Protein AF-A0A8R7K4L3-F1 (afdb_monomer_lite)

Radius of gyration: 19.84 Å; chains: 1; bounding box: 55×49×51 Å

pLDDT: mean 81.78, std 15.72, range [34.75, 96.62]

Foldseek 3Di:
DKDKDWDADPVVRDIDIDIEDAPPPADDQDPPDPDQDFPDKDAFADPFQWIWGDRLQGAIWIWRSPDPDIYTYGDGDLDHDPDPPDRSLFFKDWDQADRGKIKIKGWDFPPPPDGKIKIWIWIQHDDDPCSPVGDDIDTDFMAIQVLFQDDDPPDPHTRSQWDWGSWADDRHRFQWIWIWTDNDQADLKIWTWIARRVVNYTPDIDIDNCSNVHRGRDDPDHDDDDPPPPPDDDDD

Secondary structure (DSSP, 8-state):
-EEEEEEEETTTTEEEEEEEEB-TTS--S-TT-------EEEE--SSS-EEEEEETTTEEEEEETTSSSPPEEEE--SS--S---S-GGGTEEEEEEGGGEEEEEEEEE-TTTTT-EEEEEEEE---SS-TTSS---EEEEEEEGGG-----TT-SS-GGGSEEEEEEE-TTSSSEEEEEEESSTT-S--EEEEEETTTTEEEEEEE-TTGGG-SSS-------------------

Structure (mmCIF, N/CA/C/O backbone):
data_AF-A0A8R7K4L3-F1
#
_entry.id   AF-A0A8R7K4L3-F1
#
loop_
_atom_site.group_PDB
_atom_site.id
_atom_site.type_symbol
_atom_site.label_atom_id
_atom_site.label_alt_id
_atom_site.label_comp_id
_atom_site.label_asym_id
_atom_site.label_entity_id
_atom_site.label_seq_id
_atom_site.pdbx_PDB_ins_code
_atom_site.Cartn_x
_atom_site.Cartn_y
_atom_site.Cartn_z
_atom_site.occupancy
_atom_site.B_iso_or_equiv
_atom_site.auth_seq_id
_atom_site.auth_comp_id
_atom_site.auth_asym_id
_atom_site.auth_atom_id
_atom_site.pdbx_PDB_model_num
ATOM 1 N N . MET A 1 1 ? -5.293 14.140 21.298 1.00 66.56 1 MET A N 1
ATOM 2 C CA . MET A 1 1 ? -6.107 14.151 20.061 1.00 66.56 1 MET A CA 1
ATOM 3 C C . MET A 1 1 ? -7.235 13.156 20.262 1.00 66.56 1 MET A C 1
ATOM 5 O O . MET A 1 1 ? -6.932 12.026 20.629 1.00 66.56 1 MET A O 1
ATOM 9 N N . ALA A 1 2 ? -8.487 13.586 20.104 1.00 77.81 2 ALA A N 1
ATOM 10 C CA . ALA A 1 2 ? -9.666 12.743 20.296 1.00 77.81 2 ALA A CA 1
ATOM 11 C C . ALA A 1 2 ? -10.300 12.412 18.938 1.00 77.81 2 ALA A C 1
ATOM 13 O O . ALA A 1 2 ? -10.321 13.255 18.041 1.00 77.81 2 ALA A O 1
ATOM 14 N N . TYR A 1 3 ? -10.794 11.189 18.808 1.00 87.31 3 TYR A N 1
ATOM 15 C CA . TYR A 1 3 ? -11.473 10.646 17.638 1.00 87.31 3 TYR A CA 1
ATOM 16 C C . TYR A 1 3 ? -12.879 10.201 18.037 1.00 87.31 3 TYR A C 1
ATOM 18 O O . TYR A 1 3 ? -13.136 9.899 19.200 1.00 87.31 3 TYR A O 1
ATOM 26 N N . GLU A 1 4 ? -13.789 10.126 17.073 1.00 91.69 4 GLU A N 1
ATOM 27 C CA . GLU A 1 4 ? -15.139 9.608 17.292 1.00 91.69 4 GLU A CA 1
ATOM 28 C C . GLU A 1 4 ? -15.329 8.321 16.497 1.00 91.69 4 GLU A C 1
ATOM 30 O O . GLU A 1 4 ? -15.161 8.300 15.276 1.00 91.69 4 GLU A O 1
ATOM 35 N N . LEU A 1 5 ? -15.688 7.244 17.193 1.00 93.06 5 LEU A N 1
ATOM 36 C CA . LEU A 1 5 ? -16.074 5.984 16.579 1.00 93.06 5 LEU A CA 1
ATOM 37 C C . LEU A 1 5 ? -17.598 5.916 16.499 1.00 93.06 5 LEU A C 1
ATOM 39 O O . LEU A 1 5 ? -18.278 5.805 17.518 1.00 93.06 5 LEU A O 1
ATOM 43 N N . HIS A 1 6 ? -18.114 5.947 15.273 1.00 94.00 6 HIS A N 1
ATOM 44 C CA . HIS A 1 6 ? -19.533 5.775 14.969 1.00 94.00 6 HIS A CA 1
ATOM 45 C C . HIS A 1 6 ? -19.783 4.325 14.548 1.00 94.00 6 HIS A C 1
ATOM 47 O O . HIS A 1 6 ? -19.168 3.842 13.595 1.00 94.00 6 HIS A O 1
ATOM 53 N N . ARG A 1 7 ? -20.672 3.619 15.254 1.00 93.88 7 ARG A N 1
ATOM 54 C CA . ARG A 1 7 ? -21.001 2.209 14.992 1.00 93.88 7 ARG A CA 1
ATOM 55 C C . ARG A 1 7 ? -22.472 2.061 14.665 1.00 93.88 7 ARG A C 1
ATOM 57 O O . ARG A 1 7 ? -23.324 2.571 15.386 1.00 93.88 7 ARG A O 1
ATOM 64 N N . PHE A 1 8 ? -22.761 1.313 13.610 1.00 93.38 8 PHE A N 1
ATOM 65 C CA . PHE A 1 8 ? -24.118 0.936 13.251 1.00 93.38 8 PHE A CA 1
ATOM 66 C C . PHE A 1 8 ? -24.383 -0.512 13.654 1.00 93.38 8 PHE A C 1
ATOM 68 O O . PHE A 1 8 ? -23.628 -1.411 13.281 1.00 93.38 8 PHE A O 1
ATOM 75 N N . HIS A 1 9 ? -25.468 -0.747 14.391 1.00 90.19 9 HIS A N 1
ATOM 76 C CA . HIS A 1 9 ? -25.907 -2.089 14.756 1.00 90.19 9 HIS A CA 1
ATOM 77 C C . HIS A 1 9 ? -27.150 -2.472 13.949 1.00 90.19 9 HIS A C 1
ATOM 79 O O . HIS A 1 9 ? -28.231 -1.919 14.147 1.00 90.19 9 HIS A O 1
ATOM 85 N N . SER A 1 10 ? -27.008 -3.442 13.045 1.00 93.88 10 SER A N 1
ATOM 86 C CA . SER A 1 10 ? -28.049 -3.783 12.066 1.00 93.88 10 SER A CA 1
ATOM 87 C C . SER A 1 10 ? -29.309 -4.400 12.680 1.00 93.88 10 SER A C 1
ATOM 89 O O . SER A 1 10 ? -30.401 -4.131 12.192 1.00 93.88 10 SER A O 1
ATOM 91 N N . LYS A 1 11 ? -29.195 -5.186 13.763 1.00 94.81 11 LYS A N 1
ATOM 92 C CA . LYS A 1 11 ? -30.365 -5.837 14.390 1.00 94.81 11 LYS A CA 1
ATOM 93 C C . LYS A 1 11 ? -31.272 -4.852 15.125 1.00 94.81 11 LYS A C 1
ATOM 95 O O . LYS A 1 11 ? -32.480 -5.038 15.138 1.00 94.81 11 LYS A O 1
ATOM 100 N N . SER A 1 12 ? -30.690 -3.836 15.759 1.00 94.75 12 SER A N 1
ATOM 101 C CA . SER A 1 12 ? -31.454 -2.787 16.451 1.00 94.75 12 SER A CA 1
ATOM 102 C C . SER A 1 12 ? -31.695 -1.561 15.574 1.00 94.75 12 SER A C 1
ATOM 104 O O . SER A 1 12 ? -32.491 -0.711 15.950 1.00 94.75 12 SER A O 1
ATOM 106 N N . ASN A 1 13 ? -31.030 -1.471 14.416 1.00 95.62 13 ASN A N 1
ATOM 107 C CA . ASN A 1 13 ? -31.064 -0.327 13.508 1.00 95.62 13 ASN A CA 1
ATOM 108 C C . ASN A 1 13 ? -30.703 1.002 14.203 1.00 95.62 13 ASN A C 1
ATOM 110 O O . ASN A 1 13 ? -31.348 2.029 14.004 1.00 95.62 13 ASN A O 1
ATOM 114 N N . THR A 1 14 ? -29.678 0.975 15.056 1.00 96.62 14 THR A N 1
ATOM 115 C CA . THR A 1 14 ? -29.249 2.131 15.857 1.00 96.62 14 THR A CA 1
ATOM 116 C C . THR A 1 14 ? -27.793 2.484 15.600 1.00 96.62 14 THR A C 1
ATOM 118 O O . THR A 1 14 ? -26.957 1.600 15.399 1.00 96.62 14 THR A O 1
ATOM 121 N N . TRP A 1 15 ? -27.487 3.776 15.695 1.00 96.06 15 TRP A N 1
ATOM 122 C CA . TRP A 1 15 ? -26.124 4.293 15.732 1.00 96.06 15 TRP A CA 1
ATOM 123 C C . TRP A 1 15 ? -25.681 4.539 17.173 1.00 96.06 15 TRP A C 1
ATOM 125 O O . TRP A 1 15 ? -26.450 5.066 17.977 1.00 96.06 15 TRP A O 1
ATOM 135 N N . THR A 1 16 ? -24.439 4.189 17.490 1.00 93.81 16 THR A N 1
ATOM 136 C CA . THR A 1 16 ? -23.771 4.576 18.737 1.00 93.81 16 THR A CA 1
ATOM 137 C C . THR A 1 16 ? -22.503 5.360 18.422 1.00 93.81 16 THR A C 1
ATOM 139 O O . THR A 1 16 ? -21.871 5.150 17.385 1.00 93.81 16 THR A O 1
ATOM 142 N N . MET A 1 17 ? -22.142 6.282 19.315 1.00 93.31 17 MET A N 1
ATOM 143 C CA . MET A 1 17 ? -20.920 7.075 19.221 1.00 93.31 17 MET A CA 1
ATOM 144 C C . MET A 1 17 ? -20.102 6.887 20.495 1.00 93.31 17 MET A C 1
ATOM 146 O O . MET A 1 17 ? -20.628 7.002 21.603 1.00 93.31 17 MET A O 1
ATOM 150 N N . SER A 1 18 ? -18.815 6.603 20.319 1.00 91.75 18 SER A N 1
ATOM 151 C CA . SER A 1 18 ? -17.834 6.508 21.397 1.00 91.75 18 SER A CA 1
ATOM 152 C C . SER A 1 18 ? -16.687 7.473 21.108 1.00 91.75 18 SER A C 1
ATOM 154 O O . SER A 1 18 ? -16.154 7.495 19.997 1.00 91.75 18 SER A O 1
ATOM 156 N N . LYS A 1 19 ? -16.292 8.270 22.104 1.00 91.62 19 LYS A N 1
ATOM 157 C CA . LYS A 1 19 ? -15.094 9.110 22.009 1.00 91.62 19 LYS A CA 1
ATOM 158 C C . LYS A 1 19 ? -13.874 8.272 22.348 1.00 91.62 19 LYS A C 1
ATOM 160 O O . LYS A 1 19 ? -13.838 7.642 23.398 1.00 91.62 19 LYS A O 1
ATOM 165 N N . LEU A 1 20 ? -12.893 8.288 21.459 1.00 89.19 20 LEU A N 1
ATOM 166 C CA . LEU A 1 20 ? -11.655 7.541 21.582 1.00 89.19 20 LEU A CA 1
ATOM 167 C C . LEU A 1 20 ? -10.481 8.499 21.694 1.00 89.19 20 LEU A C 1
ATOM 169 O O . LEU A 1 20 ? -10.290 9.373 20.849 1.00 89.19 20 LEU A O 1
ATOM 173 N N . GLU A 1 21 ? -9.652 8.303 22.706 1.00 84.69 21 GLU A N 1
ATOM 174 C CA . GLU A 1 21 ? -8.388 9.014 22.832 1.00 84.69 21 GLU A CA 1
ATOM 175 C C . GLU A 1 21 ? -7.231 8.081 22.492 1.00 84.69 21 GLU A C 1
ATOM 177 O O . GLU A 1 21 ? -7.264 6.880 22.761 1.00 84.69 21 GLU A O 1
ATOM 182 N N . LEU A 1 22 ? -6.186 8.641 21.885 1.00 77.88 22 LEU A N 1
ATOM 183 C CA . LEU A 1 22 ? -4.918 7.934 21.767 1.00 77.88 22 LEU A CA 1
ATOM 184 C C . LEU A 1 22 ? -4.363 7.726 23.176 1.00 77.88 22 LEU A C 1
ATOM 186 O O . LEU A 1 22 ? -4.044 8.701 23.856 1.00 77.88 22 LEU A O 1
ATOM 190 N N . GLY A 1 23 ? -4.258 6.469 23.614 1.00 63.09 23 GLY A N 1
ATOM 191 C CA . GLY A 1 23 ? -3.735 6.153 24.944 1.00 63.09 23 GLY A CA 1
ATOM 192 C C . GLY A 1 23 ? -2.368 6.809 25.186 1.00 63.09 23 GLY A C 1
ATOM 193 O O . GLY A 1 23 ? -1.552 6.883 24.271 1.00 63.09 23 GLY A O 1
ATOM 194 N N . ALA A 1 24 ? -2.094 7.245 26.420 1.00 50.41 24 ALA A N 1
ATOM 195 C CA . ALA A 1 24 ? -0.934 8.069 26.810 1.00 50.41 24 ALA A CA 1
ATOM 196 C C . ALA A 1 24 ? 0.467 7.503 26.460 1.00 50.41 24 ALA A C 1
ATOM 198 O O . ALA A 1 24 ? 1.468 8.198 26.598 1.00 50.41 24 ALA A O 1
ATOM 199 N N . THR A 1 25 ? 0.550 6.247 26.011 1.00 48.84 25 THR A N 1
ATOM 200 C CA . THR A 1 25 ? 1.775 5.561 25.555 1.00 48.84 25 THR A CA 1
ATOM 201 C C . THR A 1 25 ? 1.979 5.602 24.037 1.00 48.84 25 THR A C 1
ATOM 203 O O . THR A 1 25 ? 3.014 5.154 23.547 1.00 48.84 25 THR A O 1
ATOM 206 N N . ALA A 1 26 ? 1.014 6.122 23.275 1.00 51.44 26 ALA A N 1
ATOM 207 C CA . ALA A 1 26 ? 1.150 6.320 21.841 1.00 51.44 26 ALA A CA 1
ATOM 208 C C . ALA A 1 26 ? 2.111 7.485 21.574 1.00 51.44 26 ALA A C 1
ATOM 210 O O . ALA A 1 26 ? 1.904 8.597 22.061 1.00 51.44 26 ALA A O 1
ATOM 211 N N . VAL A 1 27 ? 3.157 7.236 20.782 1.00 52.91 27 VAL A N 1
ATOM 212 C CA . VAL A 1 27 ? 4.021 8.300 20.265 1.00 52.91 27 VAL A CA 1
ATOM 213 C C . VAL A 1 27 ? 3.126 9.275 19.507 1.00 52.91 27 VAL A C 1
ATOM 215 O O . VAL A 1 27 ? 2.533 8.920 18.490 1.00 52.91 27 VAL A O 1
ATOM 218 N N . ASN A 1 28 ? 2.989 10.491 20.033 1.00 50.06 28 ASN A N 1
ATOM 219 C CA . ASN A 1 28 ? 2.188 11.528 19.399 1.00 50.06 28 ASN A CA 1
ATOM 220 C C . ASN A 1 28 ? 2.730 11.733 17.971 1.00 50.06 28 ASN A C 1
ATOM 222 O O . ASN A 1 28 ? 3.934 11.972 17.824 1.00 50.06 28 ASN A O 1
ATOM 226 N N . PRO A 1 29 ? 1.904 11.609 16.917 1.00 53.59 29 PRO A N 1
ATOM 227 C CA . PRO A 1 29 ? 2.381 11.679 15.542 1.00 53.59 29 PRO A CA 1
ATOM 228 C C . PRO A 1 29 ? 2.777 13.120 15.191 1.00 53.59 29 PRO A C 1
ATOM 230 O O . PRO A 1 29 ? 1.992 13.843 14.593 1.00 53.59 29 PRO A O 1
ATOM 233 N N . ALA A 1 30 ? 4.004 13.505 15.544 1.00 52.16 30 ALA A N 1
ATOM 234 C CA . ALA A 1 30 ? 4.634 14.815 15.360 1.00 52.16 30 ALA A CA 1
ATOM 235 C C . ALA A 1 30 ? 3.835 16.019 15.935 1.00 52.16 30 ALA A C 1
ATOM 237 O O . ALA A 1 30 ? 2.693 16.252 15.539 1.00 52.16 30 ALA A O 1
ATOM 238 N N . PRO A 1 31 ? 4.435 16.845 16.813 1.00 48.16 31 PRO A N 1
ATOM 239 C CA . PRO A 1 31 ? 3.753 17.983 17.446 1.00 48.16 31 PRO A CA 1
ATOM 240 C C . PRO A 1 31 ? 3.239 19.053 16.459 1.00 48.16 31 PRO A C 1
ATOM 242 O O . PRO A 1 31 ? 2.309 19.779 16.797 1.00 48.16 31 PRO A O 1
ATOM 245 N N . ASP A 1 32 ? 3.753 19.093 15.224 1.00 50.66 32 ASP A N 1
ATOM 246 C CA . ASP A 1 32 ? 3.537 20.215 14.294 1.00 50.66 32 ASP A CA 1
ATOM 247 C C . ASP A 1 32 ? 2.442 19.992 13.230 1.00 50.66 32 ASP A C 1
ATOM 249 O O . ASP A 1 32 ? 2.278 20.804 12.321 1.00 50.66 32 ASP A O 1
ATOM 253 N N . SER A 1 33 ? 1.671 18.899 13.287 1.00 52.91 33 SER A N 1
ATOM 254 C CA . SER A 1 33 ? 0.599 18.650 12.307 1.00 52.91 33 SER A CA 1
ATOM 255 C C . SER A 1 33 ? -0.697 18.218 12.977 1.00 52.91 33 SER A C 1
ATOM 257 O O . SER A 1 33 ? -0.820 17.113 13.498 1.00 52.91 33 SER A O 1
ATOM 259 N N . VAL A 1 34 ? -1.706 19.073 12.847 1.00 56.06 34 VAL A N 1
ATOM 260 C CA . VAL A 1 34 ? -2.974 19.012 13.583 1.00 56.06 34 VAL A CA 1
ATOM 261 C C . VAL A 1 34 ? -3.895 17.852 13.144 1.00 56.06 34 VAL A C 1
ATOM 263 O O . VAL A 1 34 ? -4.839 17.542 13.860 1.00 56.06 34 VAL A O 1
ATOM 266 N N . PHE A 1 35 ? -3.624 17.146 12.031 1.00 68.00 35 PHE A N 1
ATOM 267 C CA . PHE A 1 35 ? -4.547 16.130 11.486 1.00 68.00 35 PHE A CA 1
ATOM 268 C C . PHE A 1 35 ? -3.875 14.815 11.036 1.00 68.00 35 PHE A C 1
ATOM 270 O O . PHE A 1 35 ? -2.769 14.816 10.484 1.00 68.00 35 PHE A O 1
ATOM 277 N N . PHE A 1 36 ? -4.549 13.686 11.297 1.00 78.00 36 PHE A N 1
ATOM 278 C CA . PHE A 1 36 ? -4.273 12.354 10.739 1.00 78.00 36 PHE A CA 1
ATOM 279 C C . PHE A 1 36 ? -5.156 12.166 9.501 1.00 78.00 36 PHE A C 1
ATOM 281 O O . PHE A 1 36 ? -6.378 12.268 9.606 1.00 78.00 36 PHE A O 1
ATOM 288 N N . CYS A 1 37 ? -4.555 11.925 8.336 1.00 83.62 37 CYS A N 1
ATOM 289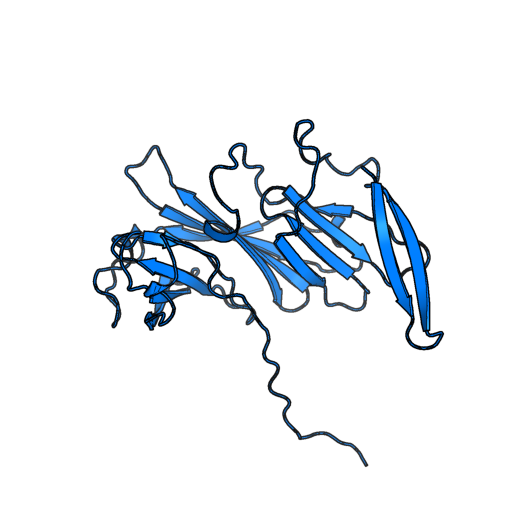 C CA . CYS A 1 37 ? -5.265 11.860 7.061 1.00 83.62 37 CYS A CA 1
ATOM 290 C C . CYS A 1 37 ? -5.317 10.417 6.555 1.00 83.62 37 CYS A C 1
ATOM 292 O O . CYS A 1 37 ? -4.361 9.904 5.966 1.00 83.62 37 CYS A O 1
ATOM 294 N N . THR A 1 38 ? -6.458 9.762 6.765 1.00 89.75 38 THR A N 1
ATOM 295 C CA . THR A 1 38 ? -6.672 8.378 6.336 1.00 89.75 38 THR A CA 1
ATOM 296 C C . THR A 1 38 ? -6.557 8.247 4.817 1.00 89.75 38 THR A C 1
ATOM 298 O O . THR A 1 38 ? -7.393 8.733 4.061 1.00 89.75 38 THR A O 1
ATOM 301 N N . SER A 1 39 ? -5.519 7.542 4.376 1.00 89.56 39 SER A N 1
ATOM 302 C CA . SER A 1 39 ? -5.254 7.189 2.978 1.00 89.56 39 SER A CA 1
ATOM 303 C C . SER A 1 39 ? -5.907 5.853 2.596 1.00 89.56 39 SER A C 1
ATOM 305 O O . SER A 1 39 ? -6.404 5.695 1.476 1.00 89.56 39 SER A O 1
ATOM 307 N N . LYS A 1 40 ? -5.909 4.887 3.530 1.00 91.88 40 LYS A N 1
ATOM 308 C CA . LYS A 1 40 ? -6.484 3.541 3.366 1.00 91.88 40 LYS A CA 1
ATOM 309 C C . LYS A 1 40 ? -7.135 3.050 4.659 1.00 91.88 40 LYS A C 1
ATOM 311 O O . LYS A 1 40 ? -6.706 3.413 5.750 1.00 91.88 40 LYS A O 1
ATOM 316 N N . VAL A 1 41 ? -8.136 2.186 4.512 1.00 92.69 41 VAL A N 1
ATOM 317 C CA . VAL A 1 41 ? -8.779 1.457 5.613 1.00 92.69 41 VAL A CA 1
ATOM 318 C C . VAL A 1 41 ? -8.691 -0.035 5.320 1.00 92.69 41 VAL A C 1
ATOM 320 O O . VAL A 1 41 ? -8.858 -0.445 4.171 1.00 92.69 41 VAL A O 1
ATOM 323 N N . PHE A 1 42 ? -8.410 -0.838 6.339 1.00 91.00 42 PHE A N 1
ATOM 324 C CA . PHE A 1 42 ? -8.360 -2.293 6.232 1.00 91.00 42 PHE A CA 1
ATOM 325 C C . PHE A 1 42 ? -8.850 -2.956 7.517 1.00 91.00 42 PHE A C 1
ATOM 327 O O . PHE A 1 42 ? -8.841 -2.350 8.586 1.00 91.00 42 PHE A O 1
ATOM 334 N N . THR A 1 43 ? -9.248 -4.218 7.415 1.00 89.69 43 THR A N 1
ATOM 335 C CA . THR A 1 43 ? -9.529 -5.073 8.568 1.00 89.69 43 THR A CA 1
ATOM 336 C C . THR A 1 43 ? -8.356 -6.014 8.811 1.00 89.69 43 THR A C 1
ATOM 338 O O . THR A 1 43 ? -7.675 -6.430 7.870 1.00 89.69 43 THR A O 1
ATOM 341 N N . LEU A 1 44 ? -8.101 -6.351 10.074 1.00 85.00 44 LEU A N 1
ATOM 342 C CA . LEU A 1 44 ? -7.193 -7.446 10.407 1.00 85.00 44 LEU A CA 1
ATOM 343 C C . LEU A 1 44 ? -8.012 -8.727 10.572 1.00 85.00 44 LEU A C 1
ATOM 345 O O . LEU A 1 44 ? -8.992 -8.749 11.313 1.00 85.00 44 LEU A O 1
ATOM 349 N N . GLY A 1 45 ? -7.618 -9.795 9.878 1.00 72.00 45 GLY A N 1
ATOM 350 C CA . GLY A 1 45 ? -8.142 -11.136 10.151 1.00 72.00 45 GLY A CA 1
ATOM 351 C C . GLY A 1 45 ? -7.657 -11.666 11.510 1.00 72.00 45 GLY A C 1
ATOM 352 O O . GLY A 1 45 ? -6.830 -11.038 12.164 1.00 72.00 45 GLY A O 1
ATOM 353 N N . GLY A 1 46 ? -8.136 -12.841 11.933 1.00 66.00 46 GLY A N 1
ATOM 354 C CA . GLY A 1 46 ? -7.639 -13.500 13.158 1.00 66.00 46 GLY A CA 1
ATOM 355 C C . GLY A 1 46 ? -8.572 -13.449 14.376 1.00 66.00 46 GLY A C 1
ATOM 356 O O . GLY A 1 46 ? -8.119 -13.565 15.512 1.00 66.00 46 GLY A O 1
ATOM 357 N N . GLY A 1 47 ? -9.883 -13.310 14.158 1.00 67.69 47 GLY A N 1
ATOM 358 C CA . GLY A 1 47 ? -10.914 -13.532 15.183 1.00 67.69 47 GLY A CA 1
ATOM 359 C C . GLY A 1 47 ? -11.275 -12.328 16.062 1.00 67.69 47 GLY A C 1
ATOM 360 O O . GLY A 1 47 ? -12.152 -12.473 16.909 1.00 67.69 47 GLY A O 1
ATOM 361 N N . GLY A 1 48 ? -10.634 -11.169 15.872 1.00 74.62 48 GLY A N 1
ATOM 362 C CA . GLY A 1 48 ? -11.023 -9.881 16.470 1.00 74.62 48 GLY A CA 1
ATOM 363 C C . GLY A 1 48 ? -11.668 -8.932 15.452 1.00 74.62 48 GLY A C 1
ATOM 364 O O . GLY A 1 48 ? -11.545 -9.136 14.245 1.00 74.62 48 GLY A O 1
ATOM 365 N N . GLY A 1 49 ? -12.337 -7.883 15.935 1.00 87.25 49 GLY A N 1
ATOM 366 C CA . GLY A 1 49 ? -13.021 -6.870 15.124 1.00 87.25 49 GLY A CA 1
ATOM 367 C C . GLY A 1 49 ? -12.127 -5.711 14.698 1.00 87.25 49 GLY A C 1
ATOM 368 O O . GLY A 1 49 ? -12.560 -4.560 14.693 1.00 87.25 49 GLY A O 1
ATOM 369 N N . PHE A 1 50 ? -10.855 -5.980 14.415 1.00 89.06 50 PHE A N 1
ATOM 370 C CA . PHE A 1 50 ? -9.867 -4.924 14.240 1.00 89.06 50 PHE A CA 1
ATOM 371 C C . PHE A 1 50 ? -10.010 -4.195 12.904 1.00 89.06 50 PHE A C 1
ATOM 373 O O . PHE A 1 50 ? -9.894 -4.795 11.833 1.00 89.06 50 PHE A O 1
ATOM 380 N N . VAL A 1 51 ? -10.165 -2.875 12.987 1.00 92.44 51 VAL A N 1
ATOM 381 C CA . VAL A 1 51 ? -10.135 -1.941 11.859 1.00 92.44 51 VAL A CA 1
ATOM 382 C C . VAL A 1 51 ? -8.910 -1.043 11.990 1.00 92.44 51 VAL A C 1
ATOM 384 O O . VAL A 1 51 ? -8.643 -0.483 13.055 1.00 92.44 51 VAL A O 1
ATOM 387 N N . GLY A 1 52 ? -8.159 -0.927 10.897 1.00 92.06 52 GLY A N 1
ATOM 388 C CA . GLY A 1 52 ? -7.002 -0.057 10.757 1.00 92.06 52 GLY A CA 1
ATOM 389 C C . GLY A 1 52 ? -7.275 1.093 9.791 1.00 92.06 52 GLY A C 1
ATOM 390 O O . GLY A 1 52 ? -7.639 0.859 8.639 1.00 92.06 52 GLY A O 1
ATOM 391 N N . TRP A 1 53 ? -7.045 2.327 10.236 1.00 94.12 53 TRP A N 1
ATOM 392 C CA . TRP A 1 53 ? -7.020 3.530 9.402 1.00 94.12 53 TRP A CA 1
ATOM 393 C C . TRP A 1 53 ? -5.569 3.957 9.214 1.00 94.12 53 TRP A C 1
ATOM 395 O O . TRP A 1 53 ? -4.910 4.363 10.168 1.00 94.12 53 TRP A O 1
ATOM 405 N N . ALA A 1 54 ? -5.053 3.850 7.995 1.00 92.94 54 ALA A N 1
ATOM 406 C CA . ALA A 1 54 ? -3.671 4.177 7.687 1.00 92.94 54 ALA A CA 1
ATOM 407 C C . ALA A 1 54 ? -3.539 5.573 7.081 1.00 92.94 54 ALA A C 1
ATOM 409 O O . ALA A 1 54 ? -4.147 5.874 6.054 1.00 92.94 54 ALA A O 1
ATOM 410 N N . ASP A 1 55 ? -2.675 6.383 7.679 1.00 90.94 55 ASP A N 1
ATOM 411 C CA . ASP A 1 55 ? -2.076 7.577 7.096 1.00 90.94 55 ASP A CA 1
ATOM 412 C C . ASP A 1 55 ? -0.662 7.189 6.652 1.00 90.94 55 ASP A C 1
ATOM 414 O O . ASP A 1 55 ? 0.216 6.898 7.469 1.00 90.94 55 ASP A O 1
ATOM 418 N N . LEU A 1 56 ? -0.433 7.184 5.340 1.00 90.12 56 LEU A N 1
ATOM 419 C CA . LEU A 1 56 ? 0.830 6.745 4.741 1.00 90.12 56 LEU A CA 1
ATOM 420 C C . LEU A 1 56 ? 2.028 7.664 5.068 1.00 90.12 56 LEU A C 1
ATOM 422 O O . LEU A 1 56 ? 3.149 7.360 4.663 1.00 90.12 56 LEU A O 1
ATOM 426 N N . TRP A 1 57 ? 1.835 8.772 5.791 1.00 86.25 57 TRP A N 1
ATOM 427 C CA . TRP A 1 57 ? 2.905 9.581 6.389 1.00 86.25 57 TRP A CA 1
ATOM 428 C C . TRP A 1 57 ? 3.102 9.323 7.881 1.00 86.25 57 TRP A C 1
ATOM 430 O O . TRP A 1 57 ? 4.215 9.501 8.373 1.00 86.25 57 TRP A O 1
ATOM 440 N N . ARG A 1 58 ? 2.039 8.972 8.612 1.00 83.50 58 ARG A N 1
ATOM 441 C CA . ARG A 1 58 ? 2.038 9.008 10.084 1.00 83.50 58 ARG A CA 1
ATOM 442 C C . ARG A 1 58 ? 1.965 7.645 10.755 1.00 83.50 58 ARG A C 1
ATOM 444 O O . ARG A 1 58 ? 2.368 7.543 11.911 1.00 83.50 58 ARG A O 1
ATOM 451 N N . GLY A 1 59 ? 1.425 6.621 10.101 1.00 89.12 59 GLY A N 1
ATOM 452 C CA . GLY A 1 59 ? 1.147 5.339 10.750 1.00 89.12 59 GLY A CA 1
ATOM 453 C C . GLY A 1 59 ? -0.283 4.881 10.589 1.00 89.12 59 GLY A C 1
ATOM 454 O O . GLY A 1 59 ? -1.006 5.281 9.681 1.00 89.12 59 GLY A O 1
ATOM 455 N N . ILE A 1 60 ? -0.672 3.998 11.492 1.00 91.25 60 ILE A N 1
ATOM 456 C CA . ILE A 1 60 ? -1.950 3.307 11.473 1.00 91.25 60 ILE A CA 1
ATOM 457 C C . ILE A 1 60 ? -2.618 3.581 12.811 1.00 91.25 60 ILE A C 1
ATOM 459 O O . ILE A 1 60 ? -2.010 3.379 13.860 1.00 91.25 60 ILE A O 1
ATOM 463 N N . LEU A 1 61 ? -3.863 4.032 12.780 1.00 91.06 61 LEU A N 1
ATOM 464 C CA . LEU A 1 61 ? -4.750 3.960 13.931 1.00 91.06 61 LEU A CA 1
ATOM 465 C C . LEU A 1 61 ? -5.452 2.611 13.886 1.00 91.06 61 LEU A C 1
ATOM 467 O O . LEU A 1 61 ? -6.001 2.250 12.850 1.00 91.06 61 LEU A O 1
ATOM 471 N N . LEU A 1 62 ? -5.418 1.866 14.982 1.00 89.81 62 LEU A N 1
ATOM 472 C CA . LEU A 1 62 ? -5.967 0.523 15.074 1.00 89.81 62 LEU A CA 1
ATOM 473 C C . LEU A 1 62 ? -6.926 0.434 16.260 1.00 89.81 62 LEU A C 1
ATOM 475 O O . LEU A 1 62 ? -6.606 0.909 17.352 1.00 89.81 62 LEU A O 1
ATOM 479 N N . CYS A 1 63 ? -8.089 -0.170 16.032 1.00 90.00 63 CYS A N 1
ATOM 480 C CA . CYS A 1 63 ? -9.147 -0.301 17.029 1.00 90.00 63 CYS A CA 1
ATOM 481 C C . CYS A 1 63 ? -9.912 -1.612 16.827 1.00 90.00 63 CYS A C 1
ATOM 483 O O . CYS A 1 63 ? -10.240 -1.945 15.688 1.00 90.00 63 CYS A O 1
ATOM 485 N N . ASP A 1 64 ? -10.209 -2.340 17.906 1.00 90.06 64 ASP A N 1
ATOM 486 C CA . ASP A 1 64 ? -11.204 -3.418 17.860 1.00 90.06 64 ASP A CA 1
ATOM 487 C C . ASP A 1 64 ? -12.597 -2.805 18.010 1.00 90.06 64 ASP A C 1
ATOM 489 O O . ASP A 1 64 ? -13.015 -2.445 19.110 1.00 90.06 64 ASP A O 1
ATOM 493 N N . VAL A 1 65 ? -13.313 -2.649 16.897 1.00 91.94 65 VAL A N 1
ATOM 494 C CA . VAL A 1 65 ? -14.601 -1.937 16.897 1.00 91.94 65 VAL A CA 1
ATOM 495 C C . VAL A 1 65 ? -15.750 -2.772 17.472 1.00 91.94 65 VAL A C 1
ATOM 497 O O . VAL A 1 65 ? -16.847 -2.241 17.677 1.00 91.94 65 VAL A O 1
ATOM 500 N N . LEU A 1 66 ? -15.512 -4.066 17.725 1.00 90.00 66 LEU A N 1
ATOM 501 C CA . LEU A 1 66 ? -16.504 -4.997 18.265 1.00 90.00 66 LEU A CA 1
ATOM 502 C C . LEU A 1 66 ? -16.498 -5.069 19.798 1.00 90.00 66 LEU A C 1
ATOM 504 O O . LEU A 1 66 ? -17.393 -5.694 20.362 1.00 90.00 66 LEU A O 1
ATOM 508 N N . LEU A 1 67 ? -15.532 -4.440 20.475 1.00 88.88 67 LEU A N 1
ATOM 509 C CA . LEU A 1 67 ? -15.528 -4.333 21.935 1.00 88.88 67 LEU A CA 1
ATOM 510 C C . LEU A 1 67 ? -16.530 -3.278 22.420 1.00 88.88 67 LEU A C 1
ATOM 512 O O . LEU A 1 67 ? -16.728 -2.247 21.773 1.00 88.88 67 LEU A O 1
ATOM 516 N N . ASP A 1 68 ? -17.132 -3.511 23.586 1.00 87.50 68 ASP A N 1
ATOM 517 C CA . ASP A 1 68 ? -18.049 -2.547 24.210 1.00 87.50 68 ASP A CA 1
ATOM 518 C C . ASP A 1 68 ? -17.332 -1.232 24.556 1.00 87.50 68 ASP A C 1
ATOM 520 O O . ASP A 1 68 ? -17.859 -0.156 24.258 1.00 87.50 68 ASP A O 1
ATOM 524 N N . ASP A 1 69 ? -16.102 -1.338 25.076 1.00 87.75 69 ASP A N 1
ATOM 525 C CA . ASP A 1 69 ? -15.180 -0.234 25.369 1.00 87.75 69 ASP A CA 1
ATOM 526 C C . ASP A 1 69 ? -13.928 -0.315 24.464 1.00 87.75 69 ASP A C 1
ATOM 528 O O . ASP A 1 69 ? -12.939 -0.970 24.809 1.00 87.75 69 ASP A O 1
ATOM 532 N N . PRO A 1 70 ? -13.991 0.241 23.239 1.00 89.81 70 PRO A N 1
ATOM 533 C CA . PRO A 1 70 ? -12.897 0.157 22.284 1.00 89.81 70 PRO A CA 1
ATOM 534 C C . PRO A 1 70 ? -11.725 1.062 22.671 1.00 89.81 70 PRO A C 1
ATOM 536 O O . PRO A 1 70 ? -11.901 2.238 22.966 1.00 89.81 70 PRO A O 1
ATOM 539 N N . GLU A 1 71 ? -10.499 0.557 22.544 1.00 86.25 71 GLU A N 1
ATOM 540 C CA . GLU A 1 71 ? -9.291 1.379 22.647 1.00 86.25 71 GLU A CA 1
ATOM 541 C C . GLU A 1 71 ? -8.739 1.733 21.261 1.00 86.25 71 GLU A C 1
ATOM 543 O O . GLU A 1 71 ? -8.685 0.888 20.361 1.00 86.25 71 GLU A O 1
ATOM 548 N N . LEU A 1 72 ? -8.260 2.972 21.102 1.00 87.75 72 LEU A N 1
ATOM 549 C CA . LEU A 1 72 ? -7.547 3.411 19.904 1.00 87.75 72 LEU A CA 1
ATOM 550 C C . LEU A 1 72 ? -6.037 3.393 20.141 1.00 87.75 72 LEU A C 1
ATOM 552 O O . LEU A 1 72 ? -5.514 4.026 21.063 1.00 87.75 72 LEU A O 1
ATOM 556 N N . ARG A 1 73 ? -5.313 2.689 19.273 1.00 86.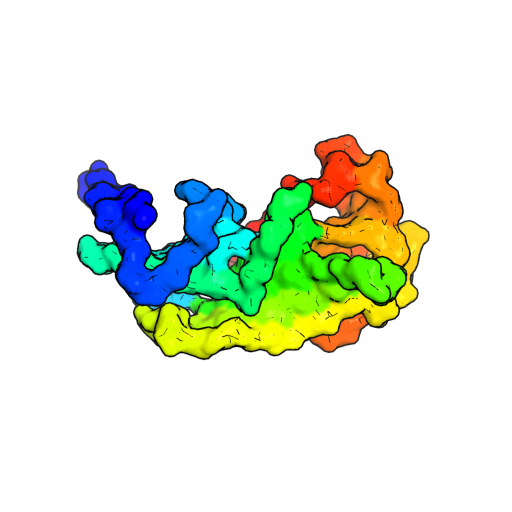19 73 ARG A N 1
ATOM 557 C CA . ARG A 1 73 ? -3.855 2.552 19.350 1.00 86.19 73 ARG A CA 1
ATOM 558 C C . ARG A 1 73 ? -3.207 3.068 18.072 1.00 86.19 73 ARG A C 1
ATOM 560 O O . ARG A 1 73 ? -3.694 2.807 16.978 1.00 86.19 73 ARG A O 1
ATOM 567 N N . HIS A 1 74 ? -2.090 3.780 18.206 1.00 86.44 74 HIS A N 1
ATOM 568 C CA . HIS A 1 74 ? -1.265 4.185 17.068 1.00 86.44 74 HIS A CA 1
ATOM 569 C C . HIS A 1 74 ? -0.119 3.196 16.865 1.00 86.44 74 HIS A C 1
ATOM 571 O O . HIS A 1 74 ? 0.568 2.822 17.814 1.00 86.44 74 HIS A O 1
ATOM 577 N N . VAL A 1 75 ? 0.079 2.783 15.617 1.00 87.25 75 VAL A N 1
ATOM 578 C CA . VAL A 1 75 ? 1.212 1.978 15.168 1.00 87.25 75 VAL A CA 1
ATOM 579 C C . VAL A 1 75 ? 2.027 2.840 14.198 1.00 87.25 75 VAL A C 1
ATOM 581 O O . VAL A 1 75 ? 1.526 3.154 13.113 1.00 87.25 75 VAL A O 1
ATOM 584 N N . PRO A 1 76 ? 3.259 3.250 14.550 1.00 86.69 76 PRO A N 1
ATOM 585 C CA . PRO A 1 76 ? 4.090 4.063 13.664 1.00 86.69 76 PRO A CA 1
ATOM 586 C C . PRO A 1 76 ? 4.510 3.259 12.429 1.00 86.69 76 PRO A C 1
ATOM 588 O O . PRO A 1 76 ? 4.636 2.038 12.500 1.00 86.69 76 PRO A O 1
ATOM 591 N N . LEU A 1 77 ? 4.747 3.933 11.300 1.00 88.38 77 LEU A N 1
ATOM 592 C CA . LEU A 1 77 ? 5.421 3.324 10.144 1.00 88.38 77 LEU A CA 1
ATOM 593 C C . LEU A 1 77 ? 6.901 3.050 10.476 1.00 88.38 77 LEU A C 1
ATOM 595 O O . LEU A 1 77 ? 7.431 3.679 11.394 1.00 88.38 77 LEU A O 1
ATOM 599 N N . PRO A 1 78 ? 7.594 2.165 9.730 1.00 86.00 78 PRO A N 1
ATOM 600 C CA . PRO A 1 78 ? 9.001 1.843 9.990 1.00 86.00 78 PRO A CA 1
ATOM 601 C C . PRO A 1 78 ? 9.935 3.065 10.007 1.00 86.00 78 PRO A C 1
ATOM 603 O O . PRO A 1 78 ? 10.977 3.032 10.654 1.00 86.00 78 PRO A O 1
ATOM 606 N N . HIS A 1 79 ? 9.563 4.151 9.320 1.00 76.00 79 HIS A N 1
ATOM 607 C CA . HIS A 1 79 ? 10.323 5.397 9.304 1.00 76.00 79 HIS A CA 1
ATOM 608 C C . HIS A 1 79 ? 9.413 6.619 9.370 1.00 76.00 79 HIS A C 1
ATOM 610 O O . HIS A 1 79 ? 8.395 6.690 8.680 1.00 76.00 79 HIS A O 1
ATOM 616 N N . ALA A 1 80 ? 9.832 7.611 10.155 1.00 62.16 80 ALA A N 1
ATOM 617 C CA . ALA A 1 80 ? 9.252 8.943 10.132 1.00 62.16 80 ALA A CA 1
ATOM 618 C C . ALA A 1 80 ? 9.848 9.724 8.954 1.00 62.16 80 ALA A C 1
ATOM 620 O O . ALA A 1 80 ? 11.067 9.824 8.827 1.00 62.16 80 ALA A O 1
ATOM 621 N N . PHE A 1 81 ? 8.997 10.265 8.085 1.00 62.91 81 PHE A N 1
ATOM 622 C CA . PHE A 1 81 ? 9.438 11.134 6.996 1.00 62.91 81 PHE A CA 1
ATOM 623 C C . PHE A 1 81 ? 9.207 12.595 7.382 1.00 62.91 81 PHE A C 1
ATOM 625 O O . PHE A 1 81 ? 8.114 12.938 7.835 1.00 62.91 81 PHE A O 1
ATOM 632 N N . SER A 1 82 ? 10.215 13.445 7.189 1.00 54.88 82 SER A N 1
ATOM 633 C CA . SER A 1 82 ? 10.150 14.874 7.519 1.00 54.88 82 SER A CA 1
ATOM 634 C C . SER A 1 82 ? 9.446 15.711 6.446 1.00 54.88 82 SER A C 1
ATOM 636 O O . SER A 1 82 ? 8.835 16.722 6.776 1.00 54.88 82 SER A O 1
ATOM 638 N N . GLU A 1 83 ? 9.470 15.289 5.176 1.00 60.72 83 GLU A N 1
ATOM 639 C CA . GLU A 1 83 ? 8.974 16.110 4.062 1.00 60.72 83 GLU A CA 1
ATOM 640 C C . GLU A 1 83 ? 7.737 15.538 3.358 1.00 60.72 83 GLU A C 1
ATOM 642 O O . GLU A 1 83 ? 7.772 14.466 2.752 1.00 60.72 83 GLU A O 1
ATOM 647 N N . ARG A 1 84 ? 6.643 16.309 3.374 1.00 66.94 84 ARG A N 1
ATOM 648 C CA . ARG A 1 84 ? 5.387 16.041 2.649 1.00 66.94 84 ARG A CA 1
ATOM 649 C C . ARG A 1 84 ? 5.362 16.764 1.302 1.00 66.94 84 ARG A C 1
ATOM 651 O O . ARG A 1 84 ? 4.598 17.705 1.110 1.00 66.94 84 ARG A O 1
ATOM 658 N N . LYS A 1 85 ? 6.218 16.352 0.370 1.00 64.62 85 LYS A N 1
ATOM 659 C CA . LYS A 1 85 ? 6.324 17.036 -0.931 1.00 64.62 85 LYS A CA 1
ATOM 660 C C . LYS A 1 85 ? 5.223 16.643 -1.924 1.00 64.62 85 LYS A C 1
ATOM 662 O O . LYS A 1 85 ? 4.856 17.441 -2.777 1.00 64.62 85 LYS A O 1
ATOM 667 N N . TRP A 1 86 ? 4.694 15.427 -1.804 1.00 71.88 86 TRP A N 1
ATOM 668 C CA . TRP A 1 86 ? 3.740 14.830 -2.743 1.00 71.88 86 TRP A CA 1
ATOM 669 C C . TRP A 1 86 ? 2.659 14.042 -1.997 1.00 71.88 86 TRP A C 1
ATOM 671 O O . TRP A 1 86 ? 2.813 13.758 -0.808 1.00 71.88 86 TRP A O 1
ATOM 681 N N . ASP A 1 87 ? 1.586 13.653 -2.691 1.00 82.88 87 ASP A N 1
ATOM 682 C CA . ASP A 1 87 ? 0.640 12.671 -2.150 1.00 82.88 87 ASP A CA 1
ATOM 683 C C . ASP A 1 87 ? 1.395 11.378 -1.793 1.00 82.88 87 ASP A C 1
ATOM 685 O O . ASP A 1 87 ? 2.204 10.870 -2.576 1.00 82.88 87 ASP A O 1
ATOM 689 N N . ALA A 1 88 ? 1.136 10.850 -0.596 1.00 87.12 88 ALA A N 1
ATOM 690 C CA . ALA A 1 88 ? 1.797 9.661 -0.070 1.00 87.12 88 ALA A CA 1
ATOM 691 C C . ALA A 1 88 ? 1.642 8.462 -1.008 1.00 87.12 88 ALA A C 1
ATOM 693 O O . ALA A 1 88 ? 2.566 7.666 -1.155 1.00 87.12 88 ALA A O 1
ATOM 694 N N . VAL A 1 89 ? 0.482 8.355 -1.665 1.00 88.81 89 VAL A N 1
ATOM 695 C 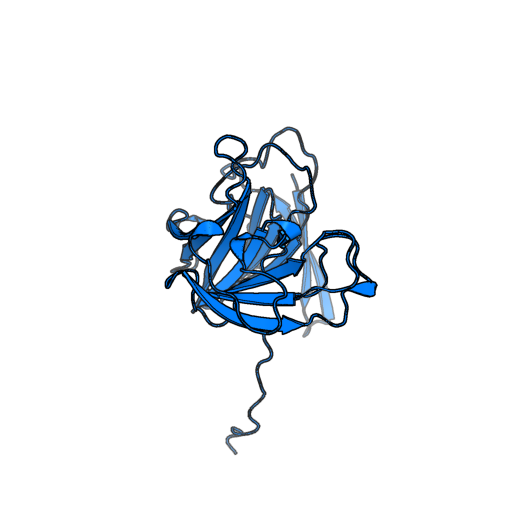CA . VAL A 1 89 ? 0.146 7.224 -2.542 1.00 88.81 89 VAL A CA 1
ATOM 696 C C . VAL A 1 89 ? 1.039 7.143 -3.777 1.00 88.81 89 VAL A C 1
ATOM 698 O O . VAL A 1 89 ? 1.034 6.118 -4.448 1.00 88.81 89 VAL A O 1
ATOM 701 N N . ILE A 1 90 ? 1.793 8.201 -4.103 1.00 88.56 90 ILE A N 1
ATOM 702 C CA . ILE A 1 90 ? 2.742 8.218 -5.227 1.00 88.56 90 ILE A CA 1
ATOM 703 C C . ILE A 1 90 ? 4.007 7.427 -4.882 1.00 88.56 90 ILE A C 1
ATOM 705 O O . ILE A 1 90 ? 4.650 6.867 -5.771 1.00 88.56 90 ILE A O 1
ATOM 709 N N . THR A 1 91 ? 4.378 7.362 -3.606 1.00 89.31 91 THR A N 1
ATOM 710 C CA . THR A 1 91 ? 5.621 6.719 -3.165 1.00 89.31 91 THR A CA 1
ATOM 711 C C . THR A 1 91 ? 5.393 5.577 -2.197 1.00 89.31 91 THR A C 1
ATOM 713 O O . THR A 1 91 ? 6.343 4.856 -1.911 1.00 89.31 91 THR A O 1
ATOM 716 N N . ARG A 1 92 ? 4.179 5.390 -1.680 1.00 92.06 92 ARG A N 1
ATOM 717 C CA . ARG A 1 92 ? 3.922 4.442 -0.601 1.00 92.06 92 ARG A CA 1
ATOM 718 C C . ARG A 1 92 ? 2.645 3.680 -0.782 1.00 92.06 92 ARG A C 1
ATOM 720 O O . ARG A 1 92 ? 1.674 4.192 -1.335 1.00 92.06 92 ARG A O 1
ATOM 727 N N . ASP A 1 93 ? 2.654 2.492 -0.200 1.00 94.56 93 ASP A N 1
ATOM 728 C CA . ASP A 1 93 ? 1.445 1.723 -0.041 1.00 94.56 93 ASP A CA 1
ATOM 729 C C . ASP A 1 93 ? 1.416 0.894 1.235 1.00 94.56 93 ASP A C 1
ATOM 731 O O . ASP A 1 93 ? 2.452 0.589 1.824 1.00 94.56 93 ASP A O 1
ATOM 735 N N . ILE A 1 94 ? 0.207 0.523 1.652 1.00 94.38 94 ILE A N 1
ATOM 736 C CA . ILE A 1 94 ? -0.018 -0.388 2.766 1.00 94.38 94 ILE A CA 1
ATOM 737 C C . ILE A 1 94 ? -1.180 -1.338 2.479 1.00 94.38 94 ILE A C 1
ATOM 739 O O . ILE A 1 94 ? -2.219 -0.955 1.924 1.00 94.38 94 ILE A O 1
ATOM 743 N N . ALA A 1 95 ? -1.005 -2.585 2.892 1.00 93.75 95 ALA A N 1
ATOM 744 C CA . ALA A 1 95 ? -2.000 -3.629 2.746 1.00 93.75 95 ALA A CA 1
ATOM 745 C C . ALA A 1 95 ? -1.895 -4.647 3.878 1.00 93.75 95 ALA A C 1
ATOM 747 O O . ALA A 1 95 ? -0.818 -4.892 4.419 1.00 93.75 95 ALA A O 1
ATOM 748 N N . VAL A 1 96 ? -3.020 -5.281 4.192 1.00 91.25 96 VAL A N 1
ATOM 749 C CA . VAL A 1 96 ? -3.029 -6.515 4.975 1.00 91.25 96 VAL A CA 1
ATOM 750 C C . VAL A 1 96 ? -3.018 -7.668 3.985 1.00 91.25 96 VAL A C 1
ATOM 752 O O . VAL A 1 96 ? -3.920 -7.796 3.155 1.00 91.25 96 VAL A O 1
ATOM 755 N N . VAL A 1 97 ? -1.979 -8.483 4.061 1.00 87.75 97 VAL A N 1
ATOM 756 C CA . VAL A 1 97 ? -1.827 -9.729 3.307 1.00 87.75 97 VAL A CA 1
ATOM 757 C C . VAL A 1 97 ? -1.895 -10.911 4.280 1.00 87.75 97 VAL A C 1
ATOM 759 O O . VAL A 1 97 ? -2.102 -10.694 5.472 1.00 87.75 97 VAL A O 1
ATOM 762 N N . ASP A 1 98 ? -1.785 -12.144 3.778 1.00 72.81 98 ASP A N 1
ATOM 763 C CA . ASP A 1 98 ? -1.535 -13.392 4.529 1.00 72.81 98 ASP A CA 1
ATOM 764 C C . ASP A 1 98 ? -1.917 -13.392 6.014 1.00 72.81 98 ASP A C 1
ATOM 766 O O . ASP A 1 98 ? -1.164 -12.878 6.837 1.00 72.81 98 ASP A O 1
ATOM 770 N N . GLN A 1 99 ? -3.063 -13.988 6.365 1.00 69.75 99 GLN A N 1
ATOM 771 C CA . GLN A 1 99 ? -3.505 -14.252 7.750 1.00 69.75 99 GLN A CA 1
ATOM 772 C C . GLN A 1 99 ? -3.112 -13.176 8.799 1.00 69.75 99 GLN A C 1
ATOM 774 O O . GLN A 1 99 ? -2.721 -13.511 9.911 1.00 69.75 99 GLN A O 1
ATOM 779 N N . GLY A 1 100 ? -3.223 -11.882 8.461 1.00 77.06 100 GLY A N 1
ATOM 780 C CA . GLY A 1 100 ? -2.986 -10.772 9.396 1.00 77.06 100 GLY A CA 1
ATOM 781 C C . GLY A 1 100 ? -1.622 -10.077 9.293 1.00 77.06 100 GLY A C 1
ATOM 782 O O . GLY A 1 100 ? -1.308 -9.241 10.135 1.00 77.06 100 GLY A O 1
ATOM 783 N N . CYS A 1 101 ? -0.798 -10.349 8.279 1.00 87.38 101 CYS A N 1
ATOM 784 C CA . CYS A 1 101 ? 0.447 -9.602 8.093 1.00 87.38 101 CYS A CA 1
ATOM 785 C C . CYS A 1 101 ? 0.194 -8.241 7.427 1.00 87.38 101 CYS A C 1
ATOM 787 O O . CYS A 1 101 ? -0.339 -8.163 6.323 1.00 87.38 101 CYS A O 1
ATOM 789 N N . ILE A 1 102 ? 0.633 -7.152 8.061 1.00 91.00 102 ILE A N 1
ATOM 790 C CA . ILE A 1 102 ? 0.650 -5.832 7.427 1.00 91.00 102 ILE A CA 1
ATOM 791 C C . ILE A 1 102 ? 1.929 -5.717 6.595 1.00 91.00 102 ILE A C 1
ATOM 793 O O . ILE A 1 102 ? 3.031 -5.766 7.146 1.00 91.00 102 ILE A O 1
ATOM 797 N N . LYS A 1 103 ? 1.785 -5.526 5.281 1.00 93.62 103 LYS A N 1
ATOM 798 C CA . LYS A 1 103 ? 2.868 -5.122 4.378 1.00 93.62 103 LYS A CA 1
ATOM 799 C C . LYS A 1 103 ? 2.787 -3.619 4.123 1.00 93.62 103 LYS A C 1
ATOM 801 O O . LYS A 1 103 ? 1.712 -3.077 3.878 1.00 93.62 103 LYS A O 1
ATOM 806 N N . TYR A 1 104 ? 3.936 -2.961 4.165 1.00 94.50 104 TYR A N 1
ATOM 807 C CA . TYR A 1 104 ? 4.110 -1.552 3.826 1.00 94.50 104 TYR A CA 1
ATOM 808 C C . TYR A 1 104 ? 5.251 -1.431 2.823 1.00 94.50 104 TYR A C 1
ATOM 810 O O . TYR A 1 104 ? 6.263 -2.113 2.958 1.00 94.50 104 TYR A O 1
ATOM 818 N N . VAL A 1 105 ? 5.092 -0.579 1.820 1.00 93.94 105 VAL A N 1
ATOM 819 C CA . VAL A 1 105 ? 6.116 -0.325 0.809 1.00 93.94 105 VAL A CA 1
ATOM 820 C C . VAL A 1 105 ? 6.382 1.167 0.745 1.00 93.94 105 VAL A C 1
ATOM 822 O O . VAL A 1 105 ? 5.437 1.955 0.708 1.00 93.94 105 VAL A O 1
ATOM 825 N N . ASP A 1 106 ? 7.655 1.552 0.698 1.00 91.62 106 ASP A N 1
ATOM 826 C CA . ASP A 1 106 ? 8.072 2.922 0.432 1.00 91.62 106 ASP A CA 1
ATOM 827 C C . ASP A 1 106 ? 9.105 3.010 -0.688 1.00 91.62 106 ASP A C 1
ATOM 829 O O . ASP A 1 106 ? 10.030 2.209 -0.803 1.00 91.62 106 ASP A O 1
ATOM 833 N N . LYS A 1 107 ? 8.927 4.019 -1.535 1.00 87.31 107 LYS A N 1
ATOM 834 C CA . LYS A 1 107 ? 9.844 4.389 -2.600 1.00 87.31 107 LYS A CA 1
ATOM 835 C C . LYS A 1 107 ? 10.644 5.611 -2.174 1.00 87.31 107 LYS A C 1
ATOM 837 O O . LYS A 1 107 ? 10.070 6.675 -1.931 1.00 87.31 107 LYS A O 1
ATOM 842 N N . ARG A 1 108 ? 11.968 5.481 -2.158 1.00 78.94 108 ARG A N 1
ATOM 843 C CA . ARG A 1 108 ? 12.905 6.572 -1.873 1.00 78.94 108 ARG A CA 1
ATOM 844 C C . ARG A 1 108 ? 13.676 6.957 -3.127 1.00 78.94 108 ARG A C 1
ATOM 846 O O . ARG A 1 108 ? 14.113 6.100 -3.897 1.00 78.94 108 ARG A O 1
ATOM 853 N N . SER A 1 109 ? 13.821 8.260 -3.335 1.00 67.94 109 SER A N 1
ATOM 854 C CA . SER A 1 109 ? 14.827 8.820 -4.231 1.00 67.94 109 SER A CA 1
ATOM 855 C C . SER A 1 109 ? 16.073 9.080 -3.404 1.00 67.94 109 SER A C 1
ATOM 857 O O . SER A 1 109 ? 16.014 9.866 -2.460 1.00 67.94 109 SER A O 1
ATOM 859 N N . ASP A 1 110 ? 17.174 8.415 -3.729 1.00 55.41 110 ASP A N 1
ATOM 860 C CA . ASP A 1 110 ? 18.438 8.723 -3.079 1.00 55.41 110 ASP A CA 1
ATOM 861 C C . ASP A 1 110 ? 19.039 9.956 -3.771 1.00 55.41 110 ASP A C 1
ATOM 863 O O . ASP A 1 110 ? 19.512 9.891 -4.908 1.00 55.41 110 ASP A O 1
ATOM 867 N N . GLU A 1 111 ? 18.922 11.121 -3.130 1.00 46.38 111 GLU A N 1
ATOM 868 C CA . GLU A 1 111 ? 19.393 12.393 -3.700 1.00 46.38 111 GLU A CA 1
ATOM 869 C C . GLU A 1 111 ? 20.929 12.441 -3.808 1.00 46.38 111 GLU A C 1
ATOM 871 O O . GLU A 1 111 ? 21.465 13.182 -4.629 1.00 46.38 111 GLU A O 1
ATOM 876 N N . HIS A 1 112 ? 21.643 11.606 -3.041 1.00 40.41 112 HIS A N 1
ATOM 877 C CA . HIS A 1 112 ? 23.105 11.632 -2.927 1.00 40.41 112 HIS A CA 1
ATOM 878 C C . HIS A 1 112 ? 23.843 10.692 -3.898 1.00 40.41 112 HIS A C 1
ATOM 880 O O . HIS A 1 112 ? 25.057 10.817 -4.051 1.00 40.41 112 HIS A O 1
ATOM 886 N N . SER A 1 113 ? 23.154 9.765 -4.573 1.00 40.59 113 SER A N 1
ATOM 887 C CA . SER A 1 113 ? 23.787 8.687 -5.360 1.00 40.59 113 SER A CA 1
ATOM 888 C C . SER A 1 113 ? 23.308 8.616 -6.819 1.00 40.59 113 SER A C 1
ATOM 890 O O . SER A 1 113 ? 23.125 7.544 -7.394 1.00 40.59 113 SER A O 1
ATOM 892 N N . GLY A 1 114 ? 23.136 9.775 -7.464 1.00 35.81 114 GLY A N 1
ATOM 893 C CA . GLY A 1 114 ? 22.974 9.834 -8.924 1.00 35.81 114 GLY A CA 1
ATOM 894 C C . GLY A 1 114 ? 21.647 9.273 -9.449 1.00 35.81 114 GLY A C 1
ATOM 895 O O . GLY A 1 114 ? 21.601 8.729 -10.548 1.00 35.81 114 GLY A O 1
ATOM 896 N N . GLY A 1 115 ? 20.555 9.417 -8.690 1.00 47.47 115 GLY A N 1
ATOM 897 C CA . GLY A 1 115 ? 19.198 9.179 -9.199 1.00 47.47 115 GLY A CA 1
ATOM 898 C C . GLY A 1 115 ? 18.686 7.740 -9.094 1.00 47.47 115 GLY A C 1
ATOM 899 O O . GLY A 1 115 ? 17.647 7.426 -9.683 1.00 47.47 115 GLY A O 1
ATOM 900 N N . GLY A 1 116 ? 19.360 6.876 -8.327 1.00 55.91 116 GLY A N 1
ATOM 901 C CA . GLY A 1 116 ? 18.857 5.544 -7.991 1.00 55.91 116 GLY A CA 1
ATOM 902 C C . GLY A 1 116 ? 17.539 5.625 -7.213 1.00 55.91 116 GLY A C 1
ATOM 903 O O . GLY A 1 116 ? 17.444 6.284 -6.177 1.00 55.91 116 GLY A O 1
ATOM 904 N N . ARG A 1 117 ? 16.491 4.975 -7.730 1.00 76.81 117 ARG A N 1
ATOM 905 C CA . ARG A 1 117 ? 15.183 4.892 -7.067 1.00 76.81 117 ARG A CA 1
ATOM 906 C C . ARG A 1 117 ? 15.061 3.520 -6.414 1.00 76.81 117 ARG A C 1
ATOM 908 O O . ARG A 1 117 ? 15.101 2.513 -7.121 1.00 76.81 117 ARG A O 1
ATOM 915 N N . THR A 1 118 ? 14.884 3.492 -5.098 1.00 88.25 118 THR A N 1
ATOM 916 C CA . THR A 1 118 ? 14.811 2.253 -4.314 1.00 88.25 118 THR A CA 1
ATOM 917 C C . THR A 1 118 ? 13.406 2.064 -3.768 1.00 88.25 118 THR A C 1
ATOM 919 O O . THR A 1 118 ? 12.828 2.990 -3.201 1.00 88.25 118 THR A O 1
ATOM 922 N N . LEU A 1 119 ? 12.854 0.871 -3.961 1.00 91.81 119 LEU A N 1
ATOM 923 C CA . LEU A 1 119 ? 11.594 0.425 -3.388 1.00 91.81 119 LEU A CA 1
ATOM 924 C C . LEU A 1 119 ? 11.897 -0.574 -2.270 1.00 91.81 119 LEU A C 1
ATOM 926 O O . LEU A 1 119 ? 12.596 -1.560 -2.500 1.00 91.81 119 LEU A O 1
ATOM 930 N N . THR A 1 120 ? 11.369 -0.335 -1.076 1.00 93.50 120 THR A N 1
ATOM 931 C CA . THR A 1 120 ? 11.615 -1.182 0.095 1.00 93.50 120 THR A CA 1
ATOM 932 C C . THR A 1 120 ? 10.286 -1.690 0.644 1.00 93.50 120 THR A C 1
ATOM 934 O O . THR A 1 120 ? 9.368 -0.906 0.879 1.00 93.50 120 THR A O 1
ATOM 937 N N . ALA A 1 121 ? 10.170 -3.005 0.849 1.00 94.25 121 ALA A N 1
ATOM 938 C CA . ALA A 1 121 ? 9.057 -3.606 1.581 1.00 94.25 121 ALA A CA 1
ATOM 939 C C . ALA A 1 121 ? 9.398 -3.794 3.049 1.00 94.25 121 ALA A C 1
ATOM 941 O O . ALA A 1 121 ? 10.502 -4.185 3.425 1.00 94.25 121 ALA A O 1
ATOM 942 N N . TRP A 1 122 ? 8.364 -3.652 3.857 1.00 94.12 122 TRP A N 1
ATOM 943 C CA . TRP A 1 122 ? 8.351 -3.879 5.284 1.00 94.12 122 TRP A CA 1
ATOM 944 C C . TRP A 1 122 ? 7.177 -4.773 5.622 1.00 94.12 122 TRP A C 1
ATOM 946 O O . TRP A 1 122 ? 6.120 -4.705 4.989 1.00 94.12 122 TRP A O 1
ATOM 956 N N . ARG A 1 123 ? 7.348 -5.593 6.652 1.00 91.75 123 ARG A N 1
ATOM 957 C CA . ARG A 1 123 ? 6.281 -6.434 7.179 1.00 91.75 123 ARG A CA 1
ATOM 958 C C . ARG A 1 123 ? 6.187 -6.312 8.688 1.00 91.75 123 ARG A C 1
ATOM 960 O O . ARG A 1 123 ? 7.204 -6.246 9.378 1.00 91.75 123 ARG A O 1
ATOM 967 N N . LYS A 1 124 ? 4.960 -6.340 9.186 1.00 89.00 124 LYS A N 1
ATOM 968 C CA . LYS A 1 124 ? 4.639 -6.507 10.599 1.00 89.00 124 LYS A CA 1
ATOM 969 C C . LYS A 1 124 ? 3.644 -7.653 10.705 1.00 89.00 124 LYS A C 1
ATOM 971 O O . LYS A 1 124 ? 2.566 -7.597 10.111 1.00 89.00 124 LYS A O 1
ATOM 976 N N . LYS A 1 125 ? 4.032 -8.730 11.383 1.00 85.06 125 LYS A N 1
ATOM 977 C CA . LYS A 1 125 ? 3.120 -9.843 11.651 1.00 85.06 125 LYS A CA 1
ATOM 978 C C . LYS A 1 125 ? 2.193 -9.475 12.797 1.00 85.06 125 LYS A C 1
ATOM 980 O O . LYS A 1 125 ? 2.615 -8.795 13.729 1.00 85.06 125 LYS A O 1
ATOM 985 N N . ILE A 1 126 ? 0.955 -9.943 12.693 1.00 77.75 126 ILE A N 1
ATOM 986 C CA . ILE A 1 126 ? -0.037 -9.836 13.753 1.00 77.75 126 ILE A CA 1
ATOM 987 C C . ILE A 1 126 ? -0.426 -11.256 14.133 1.00 77.75 126 ILE A C 1
ATOM 989 O O . ILE A 1 126 ? -1.077 -11.960 13.369 1.00 77.75 126 ILE A O 1
ATOM 993 N N . VAL A 1 127 ? 0.091 -11.702 15.268 1.00 65.19 127 VAL A N 1
ATOM 994 C CA . VAL A 1 127 ? 0.093 -13.083 15.751 1.00 65.19 127 VAL A CA 1
ATOM 995 C C . VAL A 1 127 ? -0.906 -13.268 16.899 1.00 65.19 127 VAL A C 1
ATOM 997 O O . VAL A 1 127 ? -1.294 -14.396 17.196 1.00 65.19 127 VAL A O 1
ATOM 1000 N N . SER A 1 128 ? -1.370 -12.193 17.544 1.00 65.69 128 SER A N 1
ATOM 1001 C CA . SER A 1 128 ? -2.336 -12.271 18.644 1.00 65.69 128 SER A CA 1
ATOM 1002 C C . SER A 1 128 ? -3.390 -11.158 18.602 1.00 65.69 128 SER A C 1
ATOM 1004 O O . SER A 1 128 ? -3.399 -10.273 17.747 1.00 65.69 128 SER A O 1
ATOM 1006 N N . ARG A 1 129 ? -4.303 -11.191 19.582 1.00 66.69 129 ARG A N 1
ATOM 1007 C CA . ARG A 1 129 ? -5.328 -10.157 19.808 1.00 66.69 129 ARG A CA 1
ATOM 1008 C C . ARG A 1 129 ? -4.759 -8.835 20.349 1.00 66.69 129 ARG A C 1
ATOM 1010 O O . ARG A 1 129 ? -5.530 -7.954 20.711 1.00 66.69 129 ARG A O 1
ATOM 1017 N N . GLN A 1 130 ? -3.434 -8.695 20.446 1.00 67.62 130 GLN A N 1
ATOM 1018 C CA . GLN A 1 130 ? -2.755 -7.469 20.880 1.00 67.62 130 GLN A CA 1
ATOM 1019 C C . GLN A 1 130 ? -1.727 -6.999 19.830 1.00 67.62 130 GLN A C 1
ATOM 1021 O O . GLN A 1 130 ? -0.539 -6.905 20.142 1.00 67.62 130 GLN A O 1
ATOM 1026 N N . PRO A 1 131 ? -2.170 -6.632 18.610 1.00 63.41 131 PRO A N 1
ATOM 1027 C CA . PRO A 1 131 ? -1.312 -6.258 17.472 1.00 63.41 131 PRO A CA 1
ATOM 1028 C C . PRO A 1 131 ? -0.247 -5.183 17.757 1.00 63.41 131 PRO A C 1
ATOM 1030 O O . PRO A 1 131 ? 0.766 -5.084 17.063 1.00 63.41 131 PRO A O 1
ATOM 1033 N N . TRP A 1 132 ? -0.466 -4.353 18.778 1.00 63.62 132 TRP A N 1
ATOM 1034 C CA . TRP A 1 132 ? 0.453 -3.295 19.206 1.00 63.62 132 TRP A CA 1
ATOM 1035 C C . TRP A 1 132 ? 1.589 -3.769 20.125 1.00 63.62 132 TRP A C 1
ATOM 1037 O O . TRP A 1 132 ? 2.585 -3.061 20.233 1.00 63.62 132 TRP A O 1
ATOM 1047 N N . LYS A 1 133 ? 1.472 -4.930 20.786 1.00 63.03 133 LYS A N 1
ATOM 1048 C CA . LYS A 1 133 ? 2.538 -5.496 21.643 1.00 63.03 133 LYS A CA 1
ATOM 1049 C C . LYS A 1 133 ? 3.523 -6.388 20.882 1.00 63.03 133 LYS A C 1
ATOM 1051 O O . LYS A 1 133 ? 4.441 -6.941 21.477 1.00 63.03 133 LYS A O 1
ATOM 1056 N N . GLU A 1 134 ? 3.312 -6.549 19.584 1.00 63.22 134 GLU A N 1
ATOM 1057 C CA . GLU A 1 134 ? 3.976 -7.557 18.761 1.00 63.22 134 GLU A CA 1
ATOM 1058 C C . GLU A 1 134 ? 5.096 -6.976 17.891 1.00 63.22 134 GLU A C 1
ATOM 1060 O O . GLU A 1 134 ? 5.232 -5.754 17.792 1.00 63.22 134 GLU A O 1
ATOM 1065 N N . GLU A 1 135 ? 5.875 -7.878 17.274 1.00 61.53 135 GLU A N 1
ATOM 1066 C CA . GLU A 1 135 ? 7.105 -7.673 16.486 1.00 61.53 135 GLU A CA 1
ATOM 1067 C C . GLU A 1 135 ? 7.254 -6.276 15.868 1.00 61.53 135 GLU A C 1
ATOM 1069 O O . GLU A 1 135 ? 6.345 -5.754 15.218 1.00 61.53 135 GLU A O 1
ATOM 1074 N N . GLN A 1 136 ? 8.431 -5.671 16.033 1.00 79.69 136 GLN A N 1
ATOM 1075 C CA . GLN A 1 136 ? 8.776 -4.432 15.335 1.00 79.69 136 GLN A CA 1
ATOM 1076 C C . GLN A 1 136 ? 8.662 -4.631 13.816 1.00 79.69 136 GLN A C 1
ATOM 1078 O O . GLN A 1 136 ? 8.658 -5.753 13.313 1.00 79.69 136 GLN A O 1
ATOM 1083 N N . TRP A 1 137 ? 8.547 -3.540 13.064 1.00 88.69 137 TRP A N 1
ATOM 1084 C CA . TRP A 1 137 ? 8.616 -3.639 11.611 1.00 88.69 137 TRP A CA 1
ATOM 1085 C C . TRP A 1 137 ? 9.909 -4.333 11.187 1.00 88.69 137 TRP A C 1
ATOM 1087 O O . TRP A 1 137 ? 11.000 -3.930 11.584 1.00 88.69 137 TRP A O 1
ATOM 1097 N N . HIS A 1 138 ? 9.780 -5.354 10.349 1.00 90.06 138 HIS A N 1
ATOM 1098 C CA . HIS A 1 138 ? 10.911 -6.037 9.748 1.00 90.06 138 HIS A CA 1
ATOM 1099 C C . HIS A 1 138 ? 11.040 -5.598 8.297 1.00 90.06 138 HIS A C 1
ATOM 1101 O O . HIS A 1 138 ? 10.089 -5.730 7.520 1.00 90.06 138 HIS A O 1
ATOM 1107 N N . GLN A 1 139 ? 12.218 -5.099 7.927 1.00 91.81 139 GLN A N 1
ATOM 1108 C CA . GLN A 1 139 ? 12.538 -4.876 6.524 1.00 91.81 139 GLN A CA 1
ATOM 1109 C C . GLN A 1 139 ? 12.535 -6.228 5.802 1.00 91.81 139 GLN A C 1
ATOM 1111 O O . GLN A 1 139 ? 13.129 -7.201 6.271 1.00 91.81 139 GLN A O 1
ATOM 1116 N N . GLY A 1 140 ? 11.800 -6.296 4.699 1.00 88.19 140 GLY A N 1
ATOM 1117 C CA . GLY A 1 140 ? 11.760 -7.439 3.801 1.00 88.19 140 GLY A CA 1
ATOM 1118 C C . GLY A 1 140 ? 12.687 -7.206 2.615 1.00 88.19 140 GLY A C 1
ATOM 1119 O O . GLY A 1 140 ? 13.898 -7.076 2.768 1.00 88.19 140 GLY A O 1
ATOM 1120 N N . CYS A 1 141 ? 12.101 -7.168 1.424 1.00 90.88 141 CYS A N 1
ATOM 1121 C CA . CYS A 1 141 ? 12.827 -7.048 0.167 1.00 90.88 141 CYS A CA 1
ATOM 1122 C C . CYS A 1 141 ? 13.162 -5.584 -0.165 1.00 90.88 141 CYS A C 1
ATOM 1124 O O . CYS A 1 141 ? 12.377 -4.678 0.119 1.00 90.88 141 CYS A O 1
ATOM 1126 N N . GLU A 1 142 ? 14.301 -5.371 -0.821 1.00 93.06 142 GLU A N 1
ATOM 1127 C CA . GLU A 1 142 ? 14.697 -4.093 -1.417 1.00 93.06 142 GLU A CA 1
ATOM 1128 C C . GLU A 1 142 ? 14.934 -4.288 -2.915 1.00 93.06 142 GLU A C 1
ATOM 1130 O O . GLU A 1 142 ? 15.615 -5.231 -3.332 1.00 93.06 142 GLU A O 1
ATOM 1135 N N . LEU A 1 143 ? 14.409 -3.362 -3.711 1.00 90.81 143 LEU A N 1
ATOM 1136 C CA . LEU A 1 143 ? 14.569 -3.326 -5.151 1.00 90.81 143 LEU A CA 1
ATOM 1137 C C . LEU A 1 143 ? 15.087 -1.958 -5.589 1.00 90.81 143 LEU A C 1
ATOM 1139 O O . LEU A 1 143 ? 14.391 -0.949 -5.459 1.00 90.81 143 LEU A O 1
ATOM 1143 N N . ARG A 1 144 ? 16.276 -1.926 -6.190 1.00 89.62 144 ARG A N 1
ATOM 1144 C CA . ARG A 1 144 ? 16.766 -0.734 -6.887 1.00 89.62 144 ARG A CA 1
ATOM 1145 C C . ARG A 1 144 ? 16.318 -0.792 -8.332 1.00 89.62 144 ARG A C 1
ATOM 1147 O O . ARG A 1 144 ? 16.371 -1.850 -8.952 1.00 89.62 144 ARG A O 1
ATOM 1154 N N . SER A 1 145 ? 15.931 0.345 -8.901 1.00 83.94 145 SER A N 1
ATOM 1155 C CA . SER A 1 145 ? 15.538 0.399 -10.311 1.00 83.94 145 SER A CA 1
ATOM 1156 C C . SER A 1 145 ? 16.624 -0.174 -11.230 1.00 83.94 145 SER A C 1
ATOM 1158 O O . SER A 1 145 ? 16.298 -0.916 -12.146 1.00 83.94 145 SER A O 1
ATOM 1160 N N . SER A 1 146 ? 17.903 0.089 -10.934 1.00 84.75 146 SER A N 1
ATOM 1161 C CA . SER A 1 146 ? 19.073 -0.436 -11.658 1.00 84.75 146 SER A CA 1
ATOM 1162 C C . SER A 1 146 ? 19.216 -1.959 -11.631 1.00 84.75 146 SER A C 1
ATOM 1164 O O . SER A 1 146 ? 19.816 -2.518 -12.547 1.00 84.75 146 SER A O 1
ATOM 1166 N N . ASP A 1 147 ? 18.664 -2.633 -10.616 1.00 85.69 147 ASP A N 1
ATOM 1167 C CA . ASP A 1 147 ? 18.706 -4.098 -10.516 1.00 85.69 147 ASP A CA 1
ATOM 1168 C C . ASP A 1 147 ? 17.865 -4.748 -11.630 1.00 85.69 147 ASP A C 1
ATOM 1170 O O . ASP A 1 147 ? 18.061 -5.915 -11.961 1.00 85.69 147 ASP A O 1
ATOM 1174 N N . VAL A 1 148 ? 16.959 -3.979 -12.249 1.00 84.38 148 VAL A N 1
ATOM 1175 C CA . VAL A 1 148 ? 16.060 -4.435 -13.306 1.00 84.38 148 VAL A CA 1
ATOM 1176 C C . VAL A 1 148 ? 16.350 -3.683 -14.603 1.00 84.38 148 VAL A C 1
ATOM 1178 O O . VAL A 1 148 ? 15.787 -2.630 -14.909 1.00 84.38 148 VAL A O 1
ATOM 1181 N N . SER A 1 149 ? 17.237 -4.262 -15.408 1.00 77.31 149 SER A N 1
ATOM 1182 C CA . SER A 1 149 ? 17.613 -3.725 -16.724 1.00 77.31 149 SER A CA 1
ATOM 1183 C C . SER A 1 149 ? 16.881 -4.384 -17.897 1.00 77.31 149 SER A C 1
ATOM 1185 O O . SER A 1 149 ? 17.235 -4.171 -19.052 1.00 77.31 149 SER A O 1
ATOM 1187 N N . VAL A 1 150 ? 15.840 -5.167 -17.609 1.00 82.38 150 VAL A N 1
ATOM 1188 C CA . VAL A 1 150 ? 15.049 -5.878 -18.619 1.00 82.38 150 VAL A CA 1
ATOM 1189 C C . VAL A 1 150 ? 14.060 -4.928 -19.304 1.00 82.38 150 VAL A C 1
ATOM 1191 O O . VAL A 1 150 ? 13.456 -4.060 -18.668 1.00 82.38 150 VAL A O 1
ATOM 1194 N N . LEU A 1 151 ? 13.895 -5.122 -20.612 1.00 88.81 151 LEU A N 1
ATOM 1195 C CA . LEU A 1 151 ? 12.820 -4.560 -21.422 1.00 88.81 151 LEU A CA 1
ATOM 1196 C C . LEU A 1 151 ? 11.753 -5.643 -21.612 1.00 88.81 151 LEU A C 1
ATOM 1198 O O . LEU A 1 151 ? 12.036 -6.684 -22.201 1.00 88.81 151 LEU A O 1
ATOM 1202 N N . LEU A 1 152 ? 10.546 -5.408 -21.104 1.00 90.25 152 LEU A N 1
ATOM 1203 C CA . LEU A 1 152 ? 9.418 -6.334 -21.213 1.00 90.25 152 LEU A CA 1
ATOM 1204 C C . LEU A 1 152 ? 8.319 -5.665 -22.055 1.00 90.25 152 LEU A C 1
ATOM 1206 O O . LEU A 1 152 ? 7.945 -4.539 -21.726 1.00 90.25 152 LEU A O 1
ATOM 1210 N N . PRO A 1 153 ? 7.809 -6.279 -23.139 1.00 89.75 153 PRO A N 1
ATOM 1211 C CA . PRO A 1 153 ? 6.709 -5.693 -23.903 1.00 89.75 153 PRO A CA 1
ATOM 1212 C C . PRO A 1 153 ? 5.474 -5.480 -23.011 1.00 89.75 153 PRO A C 1
ATOM 1214 O O . PRO A 1 153 ? 5.164 -6.376 -22.231 1.00 89.75 153 PRO A O 1
ATOM 1217 N N . PRO A 1 154 ? 4.753 -4.348 -23.107 1.00 93.94 154 PRO A N 1
ATOM 1218 C CA . PRO A 1 154 ? 4.851 -3.298 -24.124 1.00 93.94 154 PRO A CA 1
ATOM 1219 C C . PRO A 1 154 ? 5.646 -2.051 -23.675 1.00 93.94 154 PRO A C 1
ATOM 1221 O O . PRO A 1 154 ? 5.363 -0.947 -24.134 1.00 93.94 154 PRO A O 1
ATOM 1224 N N . LEU A 1 155 ? 6.616 -2.185 -22.764 1.00 93.62 155 LEU A N 1
ATOM 1225 C CA . LEU A 1 155 ? 7.402 -1.041 -22.288 1.00 93.62 155 LEU A CA 1
ATOM 1226 C C . LEU A 1 155 ? 8.244 -0.413 -23.418 1.00 93.62 155 LEU A C 1
ATOM 1228 O O . LEU A 1 155 ? 8.823 -1.148 -24.218 1.00 93.62 155 LEU A O 1
ATOM 1232 N N . PRO A 1 156 ? 8.388 0.926 -23.462 1.00 92.88 156 PRO A N 1
ATOM 1233 C CA . PRO A 1 156 ? 9.145 1.615 -24.513 1.00 92.88 156 PRO A CA 1
ATOM 1234 C C . PRO A 1 156 ? 10.658 1.627 -24.248 1.00 92.88 156 PRO A C 1
ATOM 1236 O O . PRO A 1 156 ? 11.459 1.816 -25.162 1.00 92.88 156 PRO A O 1
ATOM 1239 N N . ARG A 1 157 ? 11.067 1.445 -22.985 1.00 92.75 157 ARG A N 1
ATOM 1240 C CA . ARG A 1 157 ? 12.460 1.451 -22.521 1.00 92.75 157 ARG A CA 1
ATOM 1241 C C . ARG A 1 157 ? 12.655 0.462 -21.371 1.00 92.75 157 ARG A C 1
ATOM 1243 O O . ARG A 1 157 ? 11.673 0.105 -20.714 1.00 92.75 157 ARG A O 1
ATOM 1250 N N . PRO A 1 158 ? 13.904 0.039 -21.092 1.00 91.44 158 PRO A N 1
ATOM 1251 C CA . PRO A 1 158 ? 14.215 -0.740 -19.900 1.00 91.44 158 PRO A CA 1
ATOM 1252 C C . PRO A 1 158 ? 13.670 -0.081 -18.630 1.00 91.44 158 PRO A C 1
ATOM 1254 O O . PRO A 1 158 ? 13.708 1.143 -18.489 1.00 91.44 158 PRO A O 1
ATOM 1257 N N . PHE A 1 159 ? 13.201 -0.896 -17.685 1.00 90.00 159 PHE A N 1
ATOM 1258 C CA . PHE A 1 159 ? 12.476 -0.423 -16.500 1.00 90.00 159 PHE A CA 1
ATOM 1259 C C . PHE A 1 159 ? 13.212 0.658 -15.695 1.00 90.00 159 PHE A C 1
ATOM 1261 O O . PHE A 1 159 ? 12.598 1.641 -15.278 1.00 90.00 159 PHE A O 1
ATOM 1268 N N . HIS A 1 160 ? 14.530 0.531 -15.522 1.00 88.56 160 HIS A N 1
ATOM 1269 C CA . HIS A 1 160 ? 15.331 1.512 -14.784 1.00 88.56 160 HIS A CA 1
ATOM 1270 C C . HIS A 1 160 ? 15.329 2.925 -15.395 1.00 88.56 160 HIS A C 1
ATOM 1272 O O . HIS A 1 160 ? 15.632 3.887 -14.688 1.00 88.56 160 HIS A O 1
ATOM 1278 N N . MET A 1 161 ? 14.979 3.060 -16.680 1.00 89.69 161 MET A N 1
ATOM 1279 C CA . MET A 1 161 ? 14.879 4.344 -17.382 1.00 89.69 161 MET A CA 1
ATOM 1280 C C . MET A 1 161 ? 13.496 4.996 -17.250 1.00 89.69 161 MET A C 1
ATOM 1282 O O . MET A 1 161 ? 13.349 6.169 -17.585 1.00 89.69 161 MET A O 1
ATOM 1286 N N . LEU A 1 162 ? 12.484 4.266 -16.772 1.00 90.31 162 LEU A N 1
ATOM 1287 C CA . LEU A 1 162 ? 11.119 4.773 -16.653 1.00 90.31 162 LEU A CA 1
ATOM 1288 C C . LEU A 1 162 ? 10.917 5.563 -15.356 1.00 90.31 162 LEU A C 1
ATOM 1290 O O . LEU A 1 162 ? 11.533 5.319 -14.310 1.00 90.31 162 LEU A O 1
ATOM 1294 N N . MET A 1 163 ? 9.997 6.520 -15.406 1.00 89.31 163 MET A N 1
ATOM 1295 C CA . MET A 1 163 ? 9.491 7.209 -14.229 1.00 89.31 163 MET A CA 1
ATOM 1296 C C . MET A 1 163 ? 8.408 6.354 -13.594 1.00 89.31 163 MET A C 1
ATOM 1298 O O . MET A 1 163 ? 7.317 6.223 -14.139 1.00 89.31 163 MET A O 1
ATOM 1302 N N . THR A 1 164 ? 8.724 5.764 -12.443 1.00 90.62 164 THR A N 1
ATOM 1303 C CA . THR A 1 164 ? 7.795 4.882 -11.736 1.00 90.62 164 THR A CA 1
ATOM 1304 C C . THR A 1 164 ? 7.196 5.536 -10.497 1.00 90.62 164 THR A C 1
ATOM 1306 O O . THR A 1 164 ? 7.768 6.470 -9.927 1.00 90.62 164 THR A O 1
ATOM 1309 N N . GLY A 1 165 ? 6.079 5.023 -10.017 1.00 91.12 165 GLY A N 1
ATOM 1310 C CA . GLY A 1 165 ? 5.498 5.401 -8.738 1.00 91.12 165 GLY A CA 1
ATOM 1311 C C . GLY A 1 165 ? 4.150 4.731 -8.567 1.00 91.12 165 GLY A C 1
ATOM 1312 O O . GLY A 1 165 ? 3.858 3.747 -9.240 1.00 91.12 165 GLY A O 1
ATOM 1313 N N . HIS A 1 166 ? 3.354 5.266 -7.655 1.00 92.25 166 HIS A N 1
ATOM 1314 C CA . HIS A 1 166 ? 2.068 4.705 -7.281 1.00 92.25 166 HIS A CA 1
ATOM 1315 C C . HIS A 1 166 ? 2.148 3.197 -6.989 1.00 92.25 166 HIS A C 1
ATOM 1317 O O . HIS A 1 166 ? 1.523 2.398 -7.692 1.00 92.25 166 HIS A O 1
ATOM 1323 N N . PRO A 1 167 ? 2.987 2.788 -6.012 1.00 94.38 167 PRO A N 1
ATOM 1324 C CA . PRO A 1 167 ? 3.088 1.385 -5.654 1.00 94.38 167 PRO A CA 1
ATOM 1325 C C . PRO A 1 167 ? 1.734 0.879 -5.169 1.00 94.38 167 PRO A C 1
ATOM 1327 O O . PRO A 1 167 ? 1.020 1.577 -4.451 1.00 94.38 167 PRO A O 1
ATOM 1330 N N . VAL A 1 168 ? 1.396 -0.344 -5.553 1.00 95.25 168 VAL A N 1
ATOM 1331 C CA . VAL A 1 168 ? 0.239 -1.066 -5.034 1.00 95.25 168 VAL A CA 1
ATOM 1332 C C . VAL A 1 168 ? 0.673 -2.482 -4.688 1.00 95.25 168 VAL A C 1
ATOM 1334 O O . VAL A 1 168 ? 1.179 -3.208 -5.545 1.00 95.25 168 VAL A O 1
ATOM 1337 N N . ILE A 1 169 ? 0.513 -2.863 -3.422 1.00 94.69 169 ILE A N 1
ATOM 1338 C CA . ILE A 1 169 ? 0.928 -4.175 -2.912 1.00 94.69 169 ILE A CA 1
ATOM 1339 C C . ILE A 1 169 ? -0.049 -5.252 -3.400 1.00 94.69 169 ILE A C 1
ATOM 1341 O O . ILE A 1 169 ? -1.269 -5.102 -3.302 1.00 94.69 169 ILE A O 1
ATOM 1345 N N . SER A 1 170 ? 0.487 -6.366 -3.899 1.00 93.50 170 SER A N 1
ATOM 1346 C CA . SER A 1 170 ? -0.309 -7.553 -4.202 1.00 93.50 170 SER A CA 1
ATOM 1347 C C . SER A 1 170 ? -0.947 -8.133 -2.935 1.00 93.50 170 SER A C 1
ATOM 1349 O O . SER A 1 170 ? -0.289 -8.360 -1.919 1.00 93.50 170 SER A O 1
ATOM 1351 N N . LEU A 1 171 ? -2.248 -8.426 -2.993 1.00 91.00 171 LEU A N 1
ATOM 1352 C CA . LEU A 1 171 ? -2.996 -8.985 -1.859 1.00 91.00 171 LEU A CA 1
ATOM 1353 C C . LEU A 1 171 ? -2.881 -10.514 -1.734 1.00 91.00 171 LEU A C 1
ATOM 1355 O O . LEU A 1 171 ? -3.505 -11.084 -0.831 1.00 91.00 171 LEU A O 1
ATOM 1359 N N . ARG A 1 172 ? -2.116 -11.157 -2.632 1.00 87.50 172 ARG A N 1
ATOM 1360 C CA . ARG A 1 172 ? -1.923 -12.617 -2.720 1.00 87.50 172 ARG A CA 1
ATOM 1361 C C . ARG A 1 172 ? -0.895 -13.173 -1.731 1.00 87.50 172 ARG A C 1
ATOM 1363 O O . ARG A 1 172 ? -0.753 -14.386 -1.657 1.00 87.50 172 ARG A O 1
ATOM 1370 N N . GLY A 1 173 ? -0.170 -12.308 -1.021 1.00 83.38 173 GLY A N 1
ATOM 1371 C CA . GLY A 1 173 ? 0.874 -12.721 -0.076 1.00 83.38 173 GLY A CA 1
ATOM 1372 C C . GLY A 1 173 ? 2.280 -12.826 -0.649 1.00 83.38 173 GLY A C 1
ATOM 1373 O O . GLY A 1 173 ? 3.268 -12.809 0.090 1.00 83.38 173 GLY A O 1
ATOM 1374 N N . ASP A 1 174 ? 2.391 -12.844 -1.973 1.00 90.44 174 ASP A N 1
ATOM 1375 C CA . ASP A 1 174 ? 3.659 -12.744 -2.686 1.00 90.44 174 ASP A CA 1
ATOM 1376 C C . ASP A 1 174 ? 4.368 -11.396 -2.436 1.00 90.44 174 ASP A C 1
ATOM 1378 O O . ASP A 1 174 ? 3.844 -10.471 -1.805 1.00 90.44 174 ASP A O 1
ATOM 1382 N N . ASP A 1 175 ? 5.617 -11.296 -2.885 1.00 93.62 175 ASP A N 1
ATOM 1383 C CA . ASP A 1 175 ? 6.423 -10.075 -2.775 1.00 93.62 175 ASP A CA 1
ATOM 1384 C C . ASP A 1 175 ? 6.304 -9.208 -4.041 1.00 93.62 175 ASP A C 1
ATOM 1386 O O . ASP A 1 175 ? 7.257 -8.529 -4.427 1.00 93.62 175 ASP A O 1
ATOM 1390 N N . VAL A 1 176 ? 5.130 -9.235 -4.688 1.00 95.31 176 VAL A N 1
ATOM 1391 C CA . VAL A 1 176 ? 4.849 -8.475 -5.909 1.00 95.31 176 VAL A CA 1
ATOM 1392 C C . VAL A 1 176 ? 4.281 -7.099 -5.577 1.00 95.31 176 VAL A C 1
ATOM 1394 O O . VAL A 1 176 ? 3.344 -6.951 -4.785 1.00 95.31 176 VAL A O 1
ATOM 1397 N N . VAL A 1 177 ? 4.830 -6.077 -6.231 1.00 95.56 177 VAL A N 1
ATOM 1398 C CA . VAL A 1 177 ? 4.325 -4.701 -6.188 1.00 95.56 177 VAL A CA 1
ATOM 1399 C C . VAL A 1 177 ? 4.054 -4.218 -7.606 1.00 95.56 177 VAL A C 1
ATOM 1401 O O . VAL A 1 177 ? 4.899 -4.342 -8.491 1.00 95.56 177 VAL A O 1
ATOM 1404 N N . TYR A 1 178 ? 2.875 -3.638 -7.810 1.00 95.62 178 TYR A N 1
ATOM 1405 C CA . TYR A 1 178 ? 2.482 -3.009 -9.065 1.00 95.62 178 TYR A CA 1
ATOM 1406 C C . TYR A 1 178 ? 2.876 -1.536 -9.049 1.00 95.62 178 TYR A C 1
ATOM 1408 O O . TYR A 1 178 ? 2.601 -0.831 -8.078 1.00 95.62 178 TYR A O 1
ATOM 1416 N N . LEU A 1 179 ? 3.497 -1.059 -10.121 1.00 94.62 179 LEU A N 1
ATOM 1417 C CA . LEU A 1 179 ? 3.954 0.321 -10.259 1.00 94.62 179 LEU A CA 1
ATOM 1418 C C . LEU A 1 179 ? 3.408 0.936 -11.540 1.00 94.62 179 LEU A C 1
ATOM 1420 O O . LEU A 1 179 ? 3.535 0.352 -12.618 1.00 94.62 179 LEU A O 1
ATOM 1424 N N . MET A 1 180 ? 2.903 2.161 -11.442 1.00 94.12 180 MET A N 1
ATOM 1425 C CA . MET A 1 180 ? 2.672 2.986 -12.614 1.00 94.12 180 MET A CA 1
ATOM 1426 C C . MET A 1 180 ? 4.026 3.425 -13.150 1.00 94.12 180 MET A C 1
ATOM 1428 O O . MET A 1 180 ? 4.867 3.904 -12.389 1.00 94.12 180 MET A O 1
ATOM 1432 N N . SER A 1 181 ? 4.215 3.293 -14.455 1.00 92.81 181 SER A N 1
ATOM 1433 C CA . SER A 1 181 ? 5.441 3.638 -15.163 1.00 92.81 181 SER A CA 1
ATOM 1434 C C . SER A 1 181 ? 5.115 4.515 -16.368 1.00 92.81 181 SER A C 1
ATOM 1436 O O . SER A 1 181 ? 4.168 4.233 -17.097 1.00 92.81 181 SER A O 1
ATOM 1438 N N . LYS A 1 182 ? 5.894 5.576 -16.583 1.00 92.50 182 LYS A N 1
ATOM 1439 C CA . LYS A 1 182 ? 5.813 6.465 -17.753 1.00 92.50 182 LYS A CA 1
ATOM 1440 C C . LYS A 1 182 ? 7.218 6.734 -18.284 1.00 92.50 182 LYS A C 1
ATOM 1442 O O . LYS A 1 182 ? 8.168 6.734 -17.501 1.00 92.50 182 LYS A O 1
ATOM 1447 N N . GLU A 1 183 ? 7.363 6.978 -19.582 1.00 90.94 183 GLU A N 1
ATOM 1448 C CA . GLU A 1 183 ? 8.646 7.426 -20.140 1.00 90.94 183 GLU A CA 1
ATOM 1449 C C . GLU A 1 183 ? 8.934 8.868 -19.698 1.00 90.94 183 GLU A C 1
ATOM 1451 O O . GLU A 1 183 ? 9.985 9.150 -19.121 1.00 90.94 183 GLU A O 1
ATOM 1456 N N . SER A 1 184 ? 7.944 9.748 -19.838 1.00 89.69 184 SER A N 1
ATOM 1457 C CA . SER A 1 184 ? 7.934 11.104 -19.301 1.00 89.69 184 SER A CA 1
ATOM 1458 C C . SER A 1 184 ? 6.641 11.370 -18.514 1.00 89.69 184 SER A C 1
ATOM 1460 O O . SER A 1 184 ? 5.559 10.876 -18.830 1.00 89.69 184 SER A O 1
ATOM 1462 N N . LEU A 1 185 ? 6.721 12.195 -17.461 1.00 86.81 185 LEU A N 1
ATOM 1463 C CA . LEU A 1 185 ? 5.549 12.556 -16.642 1.00 86.81 185 LEU A CA 1
ATOM 1464 C C . LEU A 1 185 ? 4.466 13.321 -17.417 1.00 86.81 185 LEU A C 1
ATOM 1466 O O . LEU A 1 185 ? 3.355 13.464 -16.909 1.00 86.81 185 LEU A O 1
ATOM 1470 N N . ARG A 1 186 ? 4.788 13.844 -18.604 1.00 87.25 186 ARG A N 1
ATOM 1471 C CA . ARG A 1 186 ? 3.858 14.606 -19.446 1.00 87.25 186 ARG A CA 1
ATOM 1472 C C . ARG A 1 186 ? 3.175 13.758 -20.513 1.00 87.25 186 ARG A C 1
ATOM 1474 O O . ARG A 1 186 ? 2.297 14.276 -21.191 1.00 87.25 186 ARG A O 1
ATOM 1481 N N . ASP A 1 187 ? 3.578 12.501 -20.656 1.00 89.06 187 ASP A N 1
ATOM 1482 C CA . ASP A 1 187 ? 3.072 11.642 -21.720 1.00 89.06 187 ASP A CA 1
ATOM 1483 C C . ASP A 1 187 ? 1.627 11.232 -21.429 1.00 89.06 187 ASP A C 1
ATOM 1485 O O . ASP A 1 187 ? 1.206 11.146 -20.273 1.00 89.06 187 ASP A O 1
ATOM 1489 N N . ASP A 1 188 ? 0.870 10.931 -22.472 1.00 92.06 188 ASP A N 1
ATOM 1490 C CA . ASP A 1 188 ? -0.495 10.408 -22.395 1.00 92.06 188 ASP A CA 1
ATOM 1491 C C . ASP A 1 188 ? -0.544 8.874 -22.365 1.00 92.06 188 ASP A C 1
ATOM 1493 O O . ASP A 1 188 ? -1.624 8.300 -22.249 1.00 92.06 188 ASP A O 1
ATOM 1497 N N . THR A 1 189 ? 0.620 8.220 -22.388 1.00 93.75 189 THR A N 1
ATOM 1498 C CA . THR A 1 189 ? 0.801 6.776 -22.215 1.00 93.75 189 THR A CA 1
ATOM 1499 C C . THR A 1 189 ? 1.354 6.457 -20.827 1.00 93.75 189 THR A C 1
ATOM 1501 O O . THR A 1 189 ? 2.025 7.268 -20.175 1.00 93.75 189 THR A O 1
ATOM 1504 N N . ALA A 1 190 ? 1.002 5.286 -20.307 1.00 94.62 190 ALA A N 1
ATOM 1505 C CA . ALA A 1 190 ? 1.557 4.749 -19.074 1.00 94.62 190 ALA A CA 1
ATOM 1506 C C . ALA A 1 190 ? 1.405 3.231 -19.074 1.00 94.62 190 ALA A C 1
ATOM 1508 O O . ALA A 1 190 ? 0.583 2.680 -19.802 1.00 94.62 190 ALA A O 1
ATOM 1509 N N . TRP A 1 191 ? 2.152 2.569 -18.202 1.00 95.38 191 TRP A N 1
ATOM 1510 C CA . TRP A 1 191 ? 2.101 1.128 -18.012 1.00 95.38 191 TRP A CA 1
ATOM 1511 C C . TRP A 1 191 ? 1.947 0.799 -16.537 1.00 95.38 191 TRP A C 1
ATOM 1513 O O . TRP A 1 191 ? 2.533 1.473 -15.688 1.00 95.38 191 TRP A O 1
ATOM 1523 N N . VAL A 1 192 ? 1.190 -0.247 -16.227 1.00 95.81 192 VAL A N 1
ATOM 1524 C CA . VAL A 1 192 ? 1.245 -0.891 -14.914 1.00 95.81 192 VAL A CA 1
ATOM 1525 C C . VAL A 1 192 ? 2.221 -2.049 -15.024 1.00 95.81 192 VAL A C 1
ATOM 1527 O O . VAL A 1 192 ? 2.062 -2.917 -15.878 1.00 95.81 192 VAL A O 1
ATOM 1530 N N . VAL A 1 193 ? 3.244 -2.037 -14.178 1.00 95.38 193 VAL A N 1
ATOM 1531 C CA . VAL A 1 193 ? 4.313 -3.036 -14.178 1.00 95.38 193 VAL A CA 1
ATOM 1532 C C . VAL A 1 193 ? 4.272 -3.801 -12.868 1.00 95.38 193 VAL A C 1
ATOM 1534 O O . VAL A 1 193 ? 4.388 -3.195 -11.802 1.00 95.38 193 VAL A O 1
ATOM 1537 N N . ALA A 1 194 ? 4.115 -5.118 -12.947 1.00 95.88 194 ALA A N 1
ATOM 1538 C CA . ALA A 1 194 ? 4.223 -6.017 -11.809 1.00 95.88 194 ALA A CA 1
ATOM 1539 C C . ALA A 1 194 ? 5.695 -6.378 -11.590 1.00 95.88 194 ALA A C 1
ATOM 1541 O O . ALA A 1 194 ? 6.355 -6.914 -12.488 1.00 95.88 194 ALA A O 1
ATOM 1542 N N . VAL A 1 195 ? 6.212 -6.088 -10.397 1.00 95.00 195 VAL A N 1
ATOM 1543 C CA . VAL A 1 195 ? 7.605 -6.362 -10.044 1.00 95.00 195 VAL A CA 1
ATOM 1544 C C . VAL A 1 195 ? 7.672 -7.299 -8.854 1.00 95.00 195 VAL A C 1
ATOM 1546 O O . VAL A 1 195 ? 7.156 -6.983 -7.784 1.00 95.00 195 VAL A O 1
ATOM 1549 N N . ASP A 1 196 ? 8.345 -8.431 -9.035 1.00 95.06 196 ASP A N 1
ATOM 1550 C CA . ASP A 1 196 ? 8.705 -9.324 -7.942 1.00 95.06 196 ASP A CA 1
ATOM 1551 C C . ASP A 1 196 ? 9.917 -8.750 -7.214 1.00 95.06 196 ASP A C 1
ATOM 1553 O O . ASP A 1 196 ? 11.030 -8.689 -7.750 1.00 95.06 196 ASP A O 1
ATOM 1557 N N . MET A 1 197 ? 9.702 -8.296 -5.983 1.00 94.50 197 MET A N 1
ATOM 1558 C CA . MET A 1 197 ? 10.763 -7.658 -5.215 1.00 94.50 197 MET A CA 1
ATOM 1559 C C . MET A 1 197 ? 11.760 -8.655 -4.626 1.00 94.50 197 MET A C 1
ATOM 1561 O O . MET A 1 197 ? 12.866 -8.253 -4.270 1.00 94.50 197 MET A O 1
ATOM 1565 N N . ARG A 1 198 ? 11.397 -9.939 -4.506 1.00 93.69 198 ARG A N 1
ATOM 1566 C CA . ARG A 1 198 ? 12.286 -10.972 -3.963 1.00 93.69 198 ARG A CA 1
ATOM 1567 C C . ARG A 1 198 ? 13.257 -11.467 -5.025 1.00 93.69 198 ARG A C 1
ATOM 1569 O O . ARG A 1 198 ? 14.455 -11.528 -4.757 1.00 93.69 198 ARG A O 1
ATOM 1576 N N . SER A 1 199 ? 12.755 -11.813 -6.209 1.00 93.69 199 SER A N 1
ATOM 1577 C CA . SER A 1 199 ? 13.600 -12.234 -7.337 1.00 93.69 199 SER A CA 1
ATOM 1578 C C . SER A 1 199 ? 14.192 -11.059 -8.114 1.00 93.69 199 SER A C 1
ATOM 1580 O O . SER A 1 199 ? 15.053 -11.276 -8.963 1.00 93.69 199 SER A O 1
ATOM 1582 N N . LYS A 1 200 ? 13.756 -9.825 -7.821 1.00 93.19 200 LYS A N 1
ATOM 1583 C CA . LYS A 1 200 ? 14.174 -8.593 -8.502 1.00 93.19 200 LYS A CA 1
ATOM 1584 C C . LYS A 1 200 ? 13.923 -8.653 -10.011 1.00 93.19 200 LYS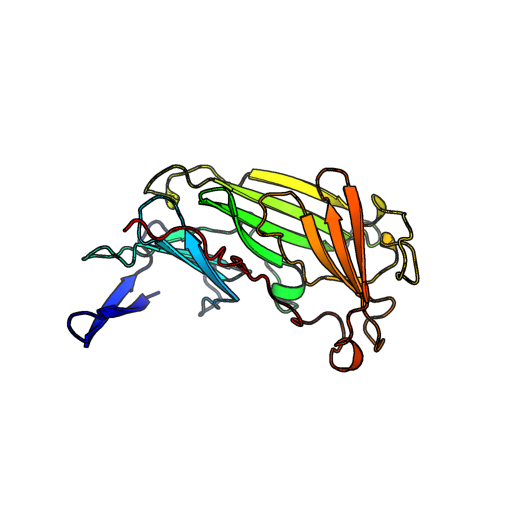 A C 1
ATOM 1586 O O . LYS A 1 200 ? 14.808 -8.376 -10.816 1.00 93.19 200 LYS A O 1
ATOM 1591 N N . SER A 1 201 ? 12.706 -9.026 -10.400 1.00 92.69 201 SER A N 1
ATOM 1592 C CA . SER A 1 201 ? 12.337 -9.236 -11.806 1.00 92.69 201 SER A CA 1
ATOM 1593 C C . SER A 1 201 ? 10.967 -8.659 -12.147 1.00 92.69 201 SER A C 1
ATOM 1595 O O . SER A 1 201 ? 10.074 -8.619 -11.304 1.00 92.69 201 SER A O 1
ATOM 1597 N N . LEU A 1 202 ? 10.776 -8.266 -13.409 1.00 94.81 202 LEU A N 1
ATOM 1598 C CA . LEU A 1 202 ? 9.454 -7.915 -13.935 1.00 94.81 202 LEU A CA 1
ATOM 1599 C C . LEU A 1 202 ? 8.671 -9.197 -14.220 1.00 94.81 202 LEU A C 1
ATOM 1601 O O . LEU A 1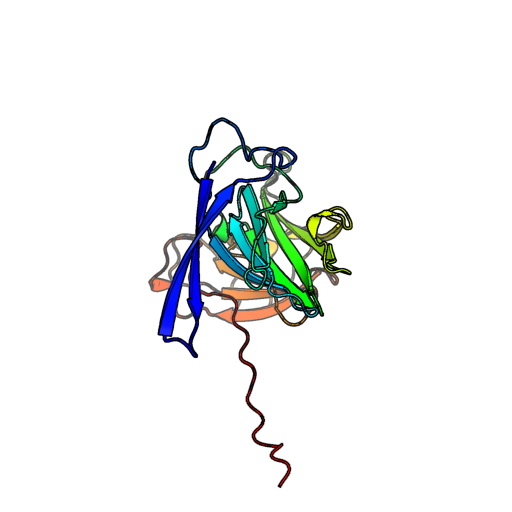 202 ? 9.197 -10.090 -14.882 1.00 94.81 202 LEU A O 1
ATOM 1605 N N . GLN A 1 203 ? 7.433 -9.276 -13.739 1.00 94.19 203 GLN A N 1
ATOM 1606 C CA . GLN A 1 203 ? 6.537 -10.395 -14.036 1.00 94.19 203 GLN A CA 1
ATOM 1607 C C . GLN A 1 203 ? 5.646 -10.086 -15.240 1.00 94.19 203 GLN A C 1
ATOM 1609 O O . GLN A 1 203 ? 5.451 -10.933 -16.106 1.00 94.19 203 GLN A O 1
ATOM 1614 N N . GLU A 1 204 ? 5.131 -8.860 -15.304 1.00 94.69 204 GLU A N 1
ATOM 1615 C CA . GLU A 1 204 ? 4.176 -8.437 -16.322 1.00 94.69 204 GLU A CA 1
ATOM 1616 C C . GLU A 1 204 ? 4.237 -6.917 -16.500 1.00 94.69 204 GLU A C 1
ATOM 1618 O O . GLU A 1 204 ? 4.544 -6.176 -15.560 1.00 94.69 204 GLU A O 1
ATOM 1623 N N . ALA A 1 205 ? 3.926 -6.449 -17.704 1.00 96.06 205 ALA A N 1
ATOM 1624 C CA . ALA A 1 205 ? 3.638 -5.053 -17.973 1.00 96.06 205 ALA A CA 1
ATOM 1625 C C . ALA A 1 205 ? 2.403 -4.971 -18.866 1.00 96.06 205 ALA A C 1
ATOM 1627 O O . ALA A 1 205 ? 2.298 -5.682 -19.862 1.00 96.06 205 ALA A O 1
ATOM 1628 N N . VAL A 1 206 ? 1.490 -4.071 -18.524 1.00 95.62 206 VAL A N 1
ATOM 1629 C CA . VAL A 1 206 ? 0.283 -3.805 -19.309 1.00 95.62 206 VAL A CA 1
ATOM 1630 C C . VAL A 1 206 ? 0.160 -2.316 -19.559 1.00 95.62 206 VAL A C 1
ATOM 1632 O O . VAL A 1 206 ? 0.489 -1.502 -18.694 1.00 95.62 206 VAL A O 1
ATOM 1635 N N . GLU A 1 207 ? -0.298 -1.942 -20.748 1.00 95.56 207 GLU A N 1
ATOM 1636 C CA . GLU A 1 207 ? -0.607 -0.547 -21.042 1.00 95.56 207 GLU A CA 1
ATOM 1637 C C . GLU A 1 207 ? -1.808 -0.087 -20.205 1.00 95.56 207 GLU A C 1
ATOM 1639 O O . GLU A 1 207 ? -2.832 -0.764 -20.097 1.00 95.56 207 GLU A O 1
ATOM 1644 N N . PHE A 1 208 ? -1.678 1.083 -19.590 1.00 94.12 208 PHE A N 1
ATOM 1645 C CA . PHE A 1 208 ? -2.717 1.692 -18.782 1.00 94.12 208 PHE A CA 1
ATOM 1646 C C . PHE A 1 208 ? -3.562 2.643 -19.636 1.00 94.12 208 PHE A C 1
ATOM 1648 O O . PHE A 1 208 ? -3.206 3.804 -19.841 1.00 94.12 208 PHE A O 1
ATOM 1655 N N . GLY A 1 209 ? -4.739 2.183 -20.064 1.00 90.50 209 GLY A N 1
ATOM 1656 C CA . GLY A 1 209 ? -5.633 2.955 -20.941 1.00 90.50 209 GLY A CA 1
ATOM 1657 C C . GLY A 1 209 ? -6.185 4.267 -20.355 1.00 90.50 209 GLY A C 1
ATOM 1658 O O . GLY A 1 209 ? -6.780 5.062 -21.076 1.00 90.50 209 GLY A O 1
ATOM 1659 N N . GLY A 1 210 ? -6.005 4.530 -19.054 1.00 87.06 210 GLY A N 1
ATOM 1660 C CA . GLY A 1 210 ? -6.410 5.788 -18.413 1.00 87.06 210 GLY A CA 1
ATOM 1661 C C . GLY A 1 210 ? -5.355 6.899 -18.459 1.00 87.06 210 GLY A C 1
ATOM 1662 O O . GLY A 1 210 ? -5.591 7.974 -17.905 1.00 87.06 210 GLY A O 1
ATOM 1663 N N . ALA A 1 211 ? -4.193 6.654 -19.071 1.00 88.06 211 ALA A N 1
ATOM 1664 C CA . ALA A 1 211 ? -3.026 7.526 -18.972 1.00 88.06 211 ALA A CA 1
ATOM 1665 C C . ALA A 1 211 ? -3.256 8.953 -19.507 1.00 88.06 211 ALA A C 1
ATOM 1667 O O . ALA A 1 211 ? -2.827 9.909 -18.859 1.00 88.06 211 ALA A O 1
ATOM 1668 N N . ALA A 1 212 ? -4.032 9.117 -20.583 1.00 86.69 212 ALA A N 1
ATOM 1669 C CA . ALA A 1 212 ? -4.385 10.423 -21.155 1.00 86.69 212 ALA A CA 1
ATOM 1670 C C . ALA A 1 212 ? -5.171 11.341 -20.195 1.00 86.69 212 ALA A C 1
ATOM 1672 O O . ALA A 1 212 ? -5.270 12.546 -20.416 1.00 86.69 212 ALA A O 1
ATOM 1673 N N . ARG A 1 213 ? -5.744 10.783 -19.119 1.00 83.81 213 ARG A N 1
ATOM 1674 C CA . ARG A 1 213 ? -6.486 11.526 -1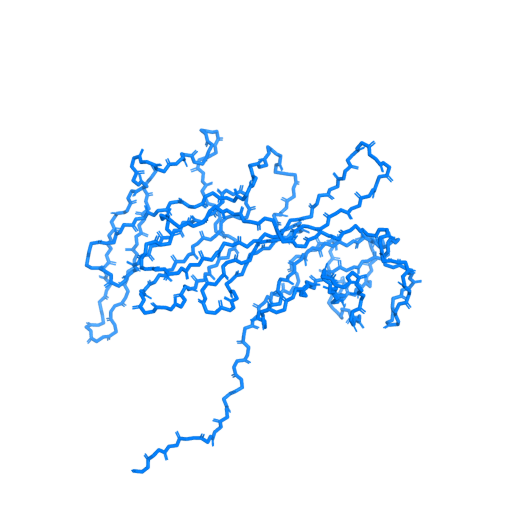8.084 1.00 83.81 213 ARG A CA 1
ATOM 1675 C C . ARG A 1 213 ? -5.661 11.775 -16.818 1.00 83.81 213 ARG A C 1
ATOM 1677 O O . ARG A 1 213 ? -6.197 12.286 -15.838 1.00 83.81 213 ARG A O 1
ATOM 1684 N N . SER A 1 214 ? -4.383 11.399 -16.818 1.00 80.69 214 SER A N 1
ATOM 1685 C CA . SER A 1 214 ? -3.488 11.505 -15.665 1.00 80.69 214 SER A CA 1
ATOM 1686 C C . SER A 1 214 ? -2.301 12.417 -15.964 1.00 80.69 214 SER A C 1
ATOM 1688 O O . SER A 1 214 ? -1.593 12.214 -16.945 1.00 80.69 214 SER A O 1
ATOM 1690 N N . ILE A 1 215 ? -2.058 13.405 -15.099 1.00 81.12 215 ILE A N 1
ATOM 1691 C CA . ILE A 1 215 ? -0.838 14.221 -15.138 1.00 81.12 215 ILE A CA 1
ATOM 1692 C C . ILE A 1 215 ? 0.190 13.579 -14.206 1.00 81.12 215 ILE A C 1
ATOM 1694 O O . ILE A 1 215 ? -0.089 13.372 -13.024 1.00 81.12 215 ILE A O 1
ATOM 1698 N N . GLY A 1 216 ? 1.388 13.291 -14.718 1.00 86.06 216 GLY A N 1
ATOM 1699 C CA . GLY A 1 216 ? 2.445 12.645 -13.944 1.00 86.06 216 GLY A CA 1
ATOM 1700 C C . GLY A 1 216 ? 2.055 11.259 -13.435 1.00 86.06 216 GLY A C 1
ATOM 1701 O O . GLY A 1 216 ? 1.343 10.512 -14.101 1.00 86.06 216 GLY A O 1
ATOM 1702 N N . ILE A 1 217 ? 2.551 10.913 -12.246 1.00 86.19 217 ILE A N 1
ATOM 1703 C CA . ILE A 1 217 ? 2.109 9.727 -11.512 1.00 86.19 217 ILE A CA 1
ATOM 1704 C C . ILE A 1 217 ? 0.971 10.151 -10.588 1.00 86.19 217 ILE A C 1
ATOM 1706 O O . ILE A 1 217 ? 1.153 11.029 -9.746 1.00 86.19 217 ILE A O 1
ATOM 1710 N N . SER A 1 218 ? -0.191 9.522 -10.735 1.00 81.62 218 SER A N 1
ATOM 1711 C CA . SER A 1 218 ? -1.386 9.850 -9.955 1.00 81.62 218 SER A CA 1
ATOM 1712 C C . SER A 1 218 ? -2.109 8.590 -9.485 1.00 81.62 218 SER A C 1
ATOM 1714 O O . SER A 1 218 ? -1.813 7.482 -9.934 1.00 81.62 218 SER A O 1
ATOM 1716 N N . ARG A 1 219 ? -3.052 8.764 -8.554 1.00 82.75 219 ARG A N 1
ATOM 1717 C CA . ARG A 1 219 ? -3.869 7.679 -8.007 1.00 82.75 219 ARG A CA 1
ATOM 1718 C C . ARG A 1 219 ? -4.924 7.242 -9.022 1.00 82.75 219 ARG A C 1
ATOM 1720 O O . ARG A 1 219 ? -6.048 7.737 -8.989 1.00 82.75 219 ARG A O 1
ATOM 1727 N N . THR A 1 220 ? -4.565 6.339 -9.927 1.00 82.75 220 THR A N 1
ATOM 1728 C CA . THR A 1 220 ? -5.463 5.905 -11.012 1.00 82.75 220 THR A CA 1
ATOM 1729 C C . THR A 1 220 ? -5.995 4.485 -10.862 1.00 82.75 220 THR A C 1
ATOM 1731 O O . THR A 1 220 ? -6.964 4.135 -11.532 1.00 82.75 220 THR A O 1
ATOM 1734 N N . TYR A 1 221 ? -5.406 3.676 -9.980 1.00 85.50 221 TYR A N 1
ATOM 1735 C CA . TYR A 1 221 ? -5.904 2.347 -9.638 1.00 85.50 221 TYR A CA 1
ATOM 1736 C C . TYR A 1 221 ? -5.741 2.084 -8.138 1.00 85.50 221 TYR A C 1
ATOM 1738 O O . TYR A 1 221 ? -5.003 2.767 -7.432 1.00 85.50 221 TYR A O 1
ATOM 1746 N N . ILE A 1 222 ? -6.493 1.119 -7.614 1.00 85.94 222 ILE A N 1
ATOM 1747 C CA . ILE A 1 222 ? -6.427 0.722 -6.206 1.00 85.94 222 ILE A CA 1
ATOM 1748 C C . ILE A 1 222 ? -6.384 -0.796 -6.103 1.00 85.94 222 ILE A C 1
ATOM 1750 O O . ILE A 1 222 ? -6.896 -1.502 -6.969 1.00 85.94 222 ILE A O 1
ATOM 1754 N N . GLN A 1 223 ? -5.804 -1.299 -5.016 1.00 85.94 223 GLN A N 1
ATOM 1755 C CA . GLN A 1 223 ? -5.926 -2.712 -4.678 1.00 85.94 223 GLN A CA 1
ATOM 1756 C C . GLN A 1 223 ? -7.389 -3.063 -4.394 1.00 85.94 223 GLN A C 1
ATOM 1758 O O . GLN A 1 223 ? -8.095 -2.313 -3.716 1.00 85.94 223 GLN A O 1
ATOM 1763 N N . SER A 1 224 ? -7.815 -4.229 -4.858 1.00 80.19 224 SER A N 1
ATOM 1764 C CA . SER A 1 224 ? -9.102 -4.818 -4.510 1.00 80.19 224 SER A CA 1
ATOM 1765 C C . SER A 1 224 ? -8.939 -6.329 -4.397 1.00 80.19 224 SER A C 1
ATOM 1767 O O . SER A 1 224 ? -8.179 -6.927 -5.162 1.00 80.19 224 SER A O 1
ATOM 1769 N N . ARG A 1 225 ? -9.643 -6.949 -3.445 1.00 72.06 225 ARG A N 1
ATOM 1770 C CA . ARG A 1 225 ? -9.877 -8.394 -3.476 1.00 72.06 225 ARG A CA 1
ATOM 1771 C C . ARG A 1 225 ? -11.174 -8.619 -4.228 1.00 72.06 225 ARG A C 1
ATOM 1773 O O . ARG A 1 225 ? -12.236 -8.228 -3.759 1.00 72.06 225 ARG A O 1
ATOM 1780 N N . MET A 1 226 ? -11.070 -9.231 -5.400 1.00 57.94 226 MET A N 1
ATOM 1781 C CA . MET A 1 226 ? -12.215 -9.891 -6.006 1.00 57.94 226 MET A CA 1
ATOM 1782 C C . MET A 1 226 ? -12.171 -11.335 -5.542 1.00 57.94 226 MET A C 1
ATOM 1784 O O . MET A 1 226 ? -11.438 -12.149 -6.103 1.00 57.94 226 MET A O 1
ATOM 1788 N N . ASP A 1 227 ? -12.923 -11.633 -4.491 1.00 51.00 227 ASP A N 1
ATOM 1789 C CA . ASP A 1 227 ? -13.241 -13.015 -4.178 1.00 51.00 227 ASP A CA 1
ATOM 1790 C C . ASP A 1 227 ? -14.216 -13.466 -5.272 1.00 51.00 227 ASP A C 1
ATOM 1792 O O . ASP A 1 227 ? -15.354 -12.992 -5.343 1.00 51.00 227 ASP A O 1
ATOM 1796 N N . LEU A 1 228 ? -13.751 -14.305 -6.204 1.00 37.47 228 LEU A N 1
ATOM 1797 C CA . LEU A 1 228 ? -14.673 -14.995 -7.098 1.00 37.47 228 LEU A CA 1
ATOM 1798 C C . LEU A 1 228 ? -15.542 -15.882 -6.211 1.00 37.47 228 LEU A C 1
ATOM 1800 O O . LEU A 1 228 ? -15.058 -16.850 -5.632 1.00 37.47 228 LEU A O 1
ATOM 1804 N N . TRP A 1 229 ? -16.819 -15.533 -6.098 1.00 34.75 229 TRP A N 1
ATOM 1805 C CA . TRP A 1 229 ? -17.825 -16.407 -5.520 1.00 34.75 229 TRP A CA 1
ATOM 1806 C C . TRP A 1 229 ? -17.896 -17.671 -6.381 1.00 34.75 229 TRP A C 1
ATOM 1808 O O . TRP A 1 229 ? -18.525 -17.671 -7.438 1.00 34.75 229 TRP A O 1
ATOM 1818 N N . SER A 1 230 ? -17.229 -18.746 -5.962 1.00 39.62 230 SER A N 1
ATOM 1819 C CA . SER A 1 230 ? -17.521 -20.078 -6.478 1.00 39.62 230 SER A CA 1
ATOM 1820 C C . SER A 1 230 ? -18.885 -20.479 -5.927 1.00 39.62 230 SER A C 1
ATOM 1822 O O . SER A 1 230 ? -19.054 -20.643 -4.719 1.00 39.62 230 SER A O 1
ATOM 1824 N N . SER A 1 231 ? -19.881 -20.586 -6.804 1.00 41.22 231 SER A N 1
ATOM 1825 C CA . SER A 1 231 ? -21.234 -21.031 -6.472 1.00 41.22 231 SER A CA 1
ATOM 1826 C C . SER A 1 231 ? -21.282 -22.544 -6.232 1.00 41.22 231 SER A C 1
ATOM 1828 O O . SER A 1 231 ? -22.029 -23.251 -6.897 1.00 41.22 231 SER A O 1
ATOM 1830 N N . GLU A 1 232 ? -20.464 -23.060 -5.326 1.00 47.94 232 GLU A N 1
ATOM 1831 C CA . GLU A 1 232 ? -20.478 -24.465 -4.926 1.00 47.94 232 GLU A CA 1
ATOM 1832 C C . GLU A 1 232 ? -20.186 -24.519 -3.430 1.00 47.94 232 GLU A C 1
ATOM 1834 O O . GLU A 1 232 ? -19.043 -24.639 -3.022 1.00 47.94 232 GLU A O 1
ATOM 1839 N N . ASP A 1 233 ? -21.220 -24.281 -2.623 1.00 42.19 233 ASP A N 1
ATOM 1840 C CA . ASP A 1 233 ? -21.462 -25.017 -1.378 1.00 42.19 233 ASP A CA 1
ATOM 1841 C C . ASP A 1 233 ? -22.723 -24.466 -0.703 1.00 42.19 233 ASP A C 1
ATOM 1843 O O . ASP A 1 233 ? -22.733 -23.468 0.023 1.00 42.19 233 ASP A O 1
ATOM 1847 N N . HIS A 1 234 ? -23.841 -25.135 -0.970 1.00 37.94 234 HIS A N 1
ATOM 1848 C CA . HIS A 1 234 ? -25.008 -25.106 -0.099 1.00 37.94 234 HIS A CA 1
ATOM 1849 C C . HIS A 1 234 ? -25.205 -26.527 0.429 1.00 37.94 234 HIS A C 1
ATOM 1851 O O . HIS A 1 234 ? -25.612 -27.396 -0.349 1.00 37.94 234 HIS A O 1
ATOM 1857 N N . PRO A 1 235 ? -24.932 -26.802 1.716 1.00 47.75 235 PRO A N 1
ATOM 1858 C CA . PRO A 1 235 ? -25.437 -28.019 2.326 1.00 47.75 235 PRO A CA 1
ATOM 1859 C C . PRO A 1 235 ? -26.966 -27.911 2.409 1.00 47.75 235 PRO A C 1
ATOM 1861 O O . PRO A 1 235 ? -27.500 -26.903 2.877 1.00 47.75 235 PRO A O 1
ATOM 1864 N N . ARG A 1 236 ? -27.651 -28.929 1.879 1.00 42.06 236 ARG A N 1
ATOM 1865 C CA . ARG A 1 236 ? -29.087 -29.149 2.101 1.00 42.06 236 ARG A CA 1
ATOM 1866 C C . ARG A 1 236 ? -29.354 -29.532 3.549 1.00 42.06 236 ARG A C 1
ATOM 1868 O O . ARG A 1 236 ? -28.491 -30.231 4.125 1.00 42.06 236 ARG A O 1
#

InterPro domains:
  IPR011676 Domain of unknown function DUF1618 [PF07762] (53-178)

Organism: Triticum urartu (NCBI:txid4572)

Sequence (236 aa):
MAYELHRFHSKSNTWTMSKLELGATAVNPAPDSVFFCTSKVFTLGGGGGFVGWADLWRGILLCDVLLDDPELRHVPLPHAFSERKWDAVITRDIAVVDQGCIKYVDKRSDEHSGGGRTLTAWRKKIVSRQPWKEEQWHQGCELRSSDVSVLLPPLPRPFHMLMTGHPVISLRGDDVVYLMSKESLRDDTAWVVAVDMRSKSLQEAVEFGGAARSIGISRTYIQSRMDLWSSEDHPR